Protein AF-A0A6L4ARQ0-F1 (afdb_monomer_lite)

Sequence (351 aa):
MSRIRSLFAAGLLFAAGAFAQVPCSLDAALAAYTAGDYARSADLFDRARGCARFEATDHYNAACAQALAGRADAAFASLERAVGLGWANVEHLTADTDLASLHADPRWAGLLAAAGALAANDRRIWGGAAFETPYRDELPEEERIAGLARYWAEVRSNFAFFDQVPELDWDAAFLETLPKVRAAKSTADYYRELQALNARLHDGHTNVYPPRDLRPRFYTKPALRTAKIEGKVLITRLLDPALASAGLAPGLEVVSGRRRAGRGLRRAAGPSLPGRFDAAGPRRANLGLRPARRGGGQRGRVAGRGRRRRAPHGAARPHAAGGSREGGAAVPPLRADAARRRNPARRPAFI

Foldseek 3Di:
DDDDDDDPPPPPPPPPPPPPPPPLDLVVLVVCVVVLVLVVSLVSLVSNVVDPDDALLSLQLSLLSCLSVVNQVSSLVSLVVSLVQQQQCLVCVVVPPSNVSNCPPPCNVVSSVSSPVSVVVVCVVLVPCVLVDDDDFADDLVNLLVVLVSLLVCCVQAVPVVVVLVVDPSVVLSVVLSVQSNVDGTLLSSLVSVQVSQVSSVDPQRGRDRDPVCCCVPPDDAQFDWDQDPNFTFTQGGRDPVVVVVVDDGQKTQPFFDPPDDDDDDDDDDDDDDDDDDDDDDDDGDGDIDHDDDDDDDDDDDDDDDDDDDDDDDDDDDDDDDDDDDDDDDDDDDDDDDPDNRRNPDDDNDD

Secondary structure (DSSP, 8-state):
-------------------------HHHHHHHHHTT-HHHHHHHHHHHTTSS---HHHHHHHHHHHHHTT-HHHHHHHHHHHHHTT---HHHHHH-GGGGGGTTSTHHHHHHHHHHHHHHHHHHHH--GGG-PPP-SS--HHHHHHHHHHHHHHHHHH-TTGGG-TT--HHHHHHHHHHHHHH--SHHHHHHHHHHHHHTT--SS---PPPGGGHHHHH---SEEEEEETTEEEEEEESSTHHHHTT--TTEEEEE----PPS----------------------PPEEEEPPPP------------------------------------PPPP---------TTSPPP-

Structure (mmCIF, N/CA/C/O backbone):
data_AF-A0A6L4ARQ0-F1
#
_entry.id   AF-A0A6L4ARQ0-F1
#
loop_
_atom_site.group_PDB
_atom_site.id
_atom_site.type_symbol
_atom_site.label_atom_id
_atom_site.label_alt_id
_atom_site.label_comp_id
_atom_site.label_asym_id
_atom_site.label_entity_id
_atom_site.label_seq_id
_atom_site.pdbx_PDB_ins_code
_atom_site.Cartn_x
_atom_site.Cartn_y
_atom_site.Cartn_z
_atom_site.occupancy
_atom_site.B_iso_or_equiv
_atom_site.auth_seq_id
_atom_site.auth_comp_id
_atom_site.auth_asym_id
_atom_site.auth_atom_id
_atom_site.pdbx_PDB_model_num
ATOM 1 N N . MET A 1 1 ? -51.839 -70.748 21.420 1.00 42.50 1 MET A N 1
ATOM 2 C CA . MET A 1 1 ? -50.392 -70.870 21.095 1.00 42.50 1 MET A CA 1
ATOM 3 C C . MET A 1 1 ? -50.030 -69.811 20.052 1.00 42.50 1 MET A C 1
ATOM 5 O O . MET A 1 1 ? -50.948 -69.295 19.438 1.00 42.50 1 MET A O 1
ATOM 9 N N . SER A 1 2 ? -48.737 -69.512 19.840 1.00 40.75 2 SER A N 1
ATOM 10 C CA . SER A 1 2 ? -48.215 -68.464 18.925 1.00 40.75 2 SER A CA 1
ATOM 11 C C . SER A 1 2 ? -48.611 -67.019 19.311 1.00 40.75 2 SER A C 1
ATOM 13 O O . SER A 1 2 ? -49.731 -66.591 19.083 1.00 40.75 2 SER A O 1
ATOM 15 N N . ARG A 1 3 ? -47.812 -66.300 20.113 1.00 44.47 3 ARG A N 1
ATOM 16 C CA . ARG A 1 3 ? -46.550 -65.582 19.785 1.00 44.47 3 ARG A CA 1
ATOM 17 C C . ARG A 1 3 ? -46.753 -64.241 19.057 1.00 44.47 3 ARG A C 1
ATOM 19 O O . ARG A 1 3 ? -46.634 -64.147 17.841 1.00 44.47 3 ARG A O 1
ATOM 26 N N . ILE A 1 4 ? -46.941 -63.193 19.862 1.00 47.88 4 ILE A N 1
ATOM 27 C CA . ILE A 1 4 ? -46.752 -61.784 19.482 1.00 47.88 4 ILE A CA 1
ATOM 28 C C . ILE A 1 4 ? -45.297 -61.557 19.029 1.00 47.88 4 ILE A C 1
ATOM 30 O O . ILE A 1 4 ? -44.367 -62.096 19.631 1.00 47.88 4 ILE A O 1
ATOM 34 N N . ARG A 1 5 ? -45.094 -60.718 18.006 1.00 47.19 5 ARG A N 1
ATOM 35 C CA . ARG A 1 5 ? -43.785 -60.158 17.628 1.00 47.19 5 ARG A CA 1
ATOM 36 C C . ARG A 1 5 ? -43.894 -58.644 17.458 1.00 47.19 5 ARG A C 1
ATOM 38 O O . ARG A 1 5 ? -44.206 -58.153 16.379 1.00 47.19 5 ARG A O 1
ATOM 45 N N . SER A 1 6 ? -43.632 -57.915 18.538 1.00 47.22 6 SER A N 1
ATOM 46 C CA . SER A 1 6 ? -43.542 -56.455 18.524 1.00 47.22 6 SER A CA 1
ATOM 47 C C . SER A 1 6 ? -42.261 -56.009 17.815 1.00 47.22 6 SER A C 1
ATOM 49 O O . SER A 1 6 ? -41.171 -56.415 18.208 1.00 47.22 6 SER A O 1
ATOM 51 N N . LEU A 1 7 ? -42.384 -55.144 16.807 1.00 47.47 7 LEU A N 1
ATOM 52 C CA . LEU A 1 7 ? -41.261 -54.465 16.155 1.00 47.47 7 LEU A CA 1
ATOM 53 C C . LEU A 1 7 ? -41.429 -52.950 16.311 1.00 47.47 7 LEU A C 1
ATOM 55 O O . LEU A 1 7 ? -41.995 -52.277 15.454 1.00 47.47 7 LEU A O 1
ATOM 59 N N . PHE A 1 8 ? -40.935 -52.414 17.429 1.00 45.00 8 PHE A N 1
ATOM 60 C CA . PHE A 1 8 ? -40.814 -50.969 17.625 1.00 45.00 8 PHE A CA 1
ATOM 61 C C . PHE A 1 8 ? -39.611 -50.442 16.834 1.00 45.00 8 PHE A C 1
ATOM 63 O O . PHE A 1 8 ? -38.478 -50.452 17.312 1.00 45.00 8 PHE A O 1
ATOM 70 N N . ALA A 1 9 ? -39.861 -49.974 15.611 1.00 43.56 9 ALA A N 1
ATOM 71 C CA . ALA A 1 9 ? -38.876 -49.238 14.827 1.00 43.56 9 ALA A CA 1
ATOM 72 C C . ALA A 1 9 ? -38.748 -47.802 15.370 1.00 43.56 9 ALA A C 1
ATOM 74 O O . ALA A 1 9 ? -39.459 -46.894 14.941 1.00 43.56 9 ALA A O 1
ATOM 75 N N . ALA A 1 10 ? -37.856 -47.600 16.342 1.00 46.50 10 ALA A N 1
ATOM 76 C CA . ALA A 1 10 ? -37.556 -46.282 16.898 1.00 46.50 10 ALA A CA 1
ATOM 77 C C . ALA A 1 10 ? -36.801 -45.417 15.868 1.00 46.50 10 ALA A C 1
ATOM 79 O O . ALA A 1 10 ? -35.573 -45.437 15.791 1.00 46.50 10 ALA A O 1
ATOM 80 N N . GLY A 1 11 ? -37.548 -44.671 15.050 1.00 45.22 11 GLY A N 1
ATOM 81 C CA . GLY A 1 11 ? -37.003 -43.755 14.048 1.00 45.22 11 GLY A CA 1
ATOM 82 C C . GLY A 1 11 ? -36.308 -42.554 14.690 1.00 45.22 11 GLY A C 1
ATOM 83 O O . GLY A 1 11 ? -36.945 -41.535 14.951 1.00 45.22 11 GLY A O 1
ATOM 84 N N . LEU A 1 12 ? -35.000 -42.668 14.937 1.00 49.78 12 LEU A N 1
ATOM 85 C CA . LEU A 1 12 ? -34.189 -41.591 15.502 1.00 49.78 12 LEU A CA 1
ATOM 86 C C . LEU A 1 12 ? -33.988 -40.478 14.460 1.00 49.78 12 LEU A C 1
ATOM 88 O O . LEU A 1 12 ? -33.082 -40.536 13.628 1.00 49.78 12 LEU A O 1
ATOM 92 N N . LEU A 1 13 ? -34.858 -39.466 14.493 1.00 47.53 13 LEU A N 1
ATOM 93 C CA . LEU A 1 13 ? -34.827 -38.347 13.555 1.00 47.53 13 LEU A CA 1
ATOM 94 C C . LEU A 1 13 ? -33.642 -37.416 13.868 1.00 47.53 13 LEU A C 1
ATOM 96 O O . LEU A 1 13 ? -33.767 -36.443 14.611 1.00 47.53 13 LEU A O 1
ATOM 100 N N . PHE A 1 14 ? -32.473 -37.719 13.300 1.00 48.44 14 PHE A N 1
ATOM 101 C CA . PHE A 1 14 ? -31.301 -36.853 13.399 1.00 48.44 14 PHE A CA 1
ATOM 102 C C . PHE A 1 14 ? -31.547 -35.571 12.592 1.00 48.44 14 PHE A C 1
ATOM 104 O O . PHE A 1 14 ? -31.318 -35.512 11.383 1.00 48.44 14 PHE A O 1
ATOM 111 N N . ALA A 1 15 ? -32.043 -34.537 13.271 1.00 51.69 15 ALA A N 1
ATOM 112 C CA . ALA A 1 15 ? -32.184 -33.197 12.724 1.00 51.69 15 ALA A CA 1
ATOM 113 C C . ALA A 1 15 ? -30.789 -32.589 12.513 1.00 51.69 15 ALA A C 1
ATOM 115 O O . ALA A 1 15 ? -30.284 -31.835 13.344 1.00 51.69 15 ALA A O 1
ATOM 116 N N . ALA A 1 16 ? -30.151 -32.953 11.398 1.00 51.06 16 ALA A N 1
ATOM 117 C CA . ALA A 1 16 ? -28.877 -32.408 10.955 1.00 51.06 16 ALA A CA 1
ATOM 118 C C . ALA A 1 16 ? -29.059 -30.931 10.572 1.00 51.06 16 ALA A C 1
ATOM 120 O O . ALA A 1 16 ? -29.222 -30.581 9.403 1.00 51.06 16 ALA A O 1
ATOM 121 N N . GLY A 1 17 ? -29.073 -30.067 11.589 1.00 48.16 17 GLY A N 1
ATOM 122 C CA . GLY A 1 17 ? -29.115 -28.623 11.440 1.00 48.16 17 GLY A CA 1
ATOM 123 C C . GLY A 1 17 ? -27.891 -28.165 10.666 1.00 48.16 17 GLY A C 1
ATOM 124 O O . GLY A 1 17 ? -26.810 -28.024 11.235 1.00 48.16 17 GLY A O 1
ATOM 125 N N . ALA A 1 18 ? -28.069 -27.943 9.364 1.00 48.47 18 ALA A N 1
ATOM 126 C CA . ALA A 1 18 ? -27.052 -27.409 8.477 1.00 48.47 18 ALA A CA 1
ATOM 127 C C . ALA A 1 18 ? -26.812 -25.927 8.801 1.00 48.47 18 ALA A C 1
ATOM 129 O O . ALA A 1 18 ? -27.195 -25.030 8.050 1.00 48.47 18 ALA A O 1
ATOM 130 N N . PHE A 1 19 ? -26.156 -25.678 9.937 1.00 46.81 19 PHE A N 1
ATOM 131 C CA . PHE A 1 19 ? -25.436 -24.442 10.175 1.00 46.81 19 PHE A CA 1
ATOM 132 C C . PHE A 1 19 ? -24.404 -24.315 9.060 1.00 46.81 19 PHE A C 1
ATOM 134 O O . PHE A 1 19 ? -23.327 -24.910 9.114 1.00 46.81 19 PHE A O 1
ATOM 141 N N . ALA A 1 20 ? -24.757 -23.545 8.032 1.00 47.81 20 ALA A N 1
ATOM 142 C CA . ALA A 1 20 ? -23.798 -23.021 7.086 1.00 47.81 20 ALA A CA 1
ATOM 143 C C . ALA A 1 20 ? -22.815 -22.167 7.892 1.00 47.81 20 ALA A C 1
ATOM 145 O O . ALA A 1 20 ? -23.092 -21.006 8.197 1.00 47.81 20 ALA A O 1
ATOM 146 N N . GLN A 1 21 ? -21.703 -22.791 8.290 1.00 52.56 21 GLN A N 1
ATOM 147 C CA . GLN A 1 21 ? -20.524 -22.136 8.837 1.00 52.56 21 GLN A CA 1
ATOM 148 C C . GLN A 1 21 ? -20.209 -20.983 7.887 1.00 52.56 21 GLN A C 1
ATOM 150 O O . GLN A 1 21 ? -19.790 -21.228 6.755 1.00 52.56 21 GLN A O 1
ATOM 155 N N . VAL A 1 22 ? -20.497 -19.745 8.301 1.00 55.84 22 VAL A N 1
ATOM 156 C CA . VAL A 1 22 ? -20.177 -18.565 7.492 1.00 55.84 22 VAL A CA 1
ATOM 157 C C . VAL A 1 22 ? -18.660 -18.601 7.342 1.00 55.84 22 VAL A C 1
ATOM 159 O O . VAL A 1 22 ? -17.976 -18.487 8.362 1.00 55.84 22 VAL A O 1
ATOM 162 N N . PRO A 1 23 ? -18.128 -18.871 6.134 1.00 58.78 23 PRO A N 1
ATOM 163 C CA . PRO A 1 23 ? -16.732 -19.247 5.982 1.00 58.78 23 PRO A CA 1
ATOM 164 C C . PRO A 1 23 ? -15.890 -18.087 6.483 1.00 58.78 23 PRO A C 1
ATOM 166 O O . PRO A 1 23 ? -16.110 -16.949 6.062 1.00 58.78 23 PRO A O 1
ATOM 169 N N . CYS A 1 24 ? -14.992 -18.360 7.428 1.00 69.94 24 CYS A N 1
ATOM 170 C CA . CYS A 1 24 ? -14.339 -17.295 8.170 1.00 69.94 24 CYS A CA 1
ATOM 171 C C . CYS A 1 24 ? -13.368 -16.543 7.257 1.00 69.94 24 CYS A C 1
ATOM 173 O O . CYS A 1 24 ? -12.261 -16.998 6.979 1.00 69.94 24 CYS A O 1
ATOM 175 N N . SER A 1 25 ? -13.857 -15.435 6.713 1.00 73.12 25 SER A N 1
ATOM 176 C CA . SER A 1 25 ? -13.275 -14.722 5.588 1.00 73.12 25 SER A CA 1
ATOM 177 C C . SER A 1 25 ? -13.588 -13.243 5.737 1.00 73.12 25 SER A C 1
ATOM 179 O O . SER A 1 25 ? -14.727 -12.854 6.011 1.00 73.12 25 SER A O 1
ATOM 181 N N . LEU A 1 26 ? -12.564 -12.415 5.547 1.00 85.69 26 LEU A N 1
ATOM 182 C CA . LEU A 1 26 ? -12.720 -10.965 5.515 1.00 85.69 26 LEU A CA 1
ATOM 183 C C . LEU A 1 26 ? -13.624 -10.571 4.340 1.00 85.69 26 LEU A C 1
ATOM 185 O O . LEU A 1 26 ? -14.507 -9.742 4.513 1.00 85.69 26 LEU A O 1
ATOM 189 N N . ASP A 1 27 ? -13.494 -11.250 3.197 1.00 88.25 27 ASP A N 1
ATOM 190 C CA . ASP A 1 27 ? -14.285 -11.083 1.971 1.00 88.25 27 ASP A CA 1
ATOM 191 C C . ASP A 1 27 ? -15.793 -10.910 2.218 1.00 88.25 27 ASP A C 1
ATOM 193 O O . ASP A 1 27 ? -16.422 -10.056 1.596 1.00 88.25 27 ASP A O 1
ATOM 197 N N . ALA A 1 28 ? -16.386 -11.667 3.150 1.00 89.38 28 ALA A N 1
ATOM 198 C CA . ALA A 1 28 ? -17.803 -11.540 3.488 1.00 89.38 28 ALA A CA 1
ATOM 199 C C . ALA A 1 28 ? -18.129 -10.220 4.217 1.00 89.38 28 ALA A C 1
ATOM 201 O O . ALA A 1 28 ? -19.157 -9.598 3.934 1.00 89.38 28 ALA A O 1
ATOM 202 N N . ALA A 1 29 ? -17.261 -9.778 5.133 1.00 91.94 29 ALA A N 1
ATOM 203 C CA . ALA A 1 29 ? -17.379 -8.494 5.824 1.00 91.94 29 ALA A CA 1
ATOM 204 C C . ALA A 1 29 ? -17.136 -7.315 4.868 1.00 91.94 29 ALA A C 1
ATOM 206 O O . ALA A 1 29 ? -17.912 -6.358 4.870 1.00 91.94 29 ALA A O 1
ATOM 207 N N . LEU A 1 30 ? -16.117 -7.425 4.005 1.00 91.12 30 LEU A N 1
ATOM 208 C CA . LEU A 1 30 ? -15.782 -6.443 2.970 1.00 91.12 30 LEU A CA 1
ATOM 209 C C . LEU A 1 30 ? -16.925 -6.311 1.944 1.00 91.12 30 LEU A C 1
ATOM 211 O O . LEU A 1 30 ? -17.320 -5.201 1.598 1.00 91.12 30 LEU A O 1
ATOM 215 N N . ALA A 1 31 ? -17.529 -7.425 1.515 1.00 92.75 31 ALA A N 1
ATOM 216 C CA . ALA A 1 31 ? -18.679 -7.411 0.611 1.00 92.75 31 ALA A CA 1
ATOM 217 C C . ALA A 1 31 ? -19.913 -6.743 1.246 1.00 92.75 31 ALA A C 1
ATOM 219 O O . ALA A 1 31 ? -20.578 -5.946 0.585 1.00 92.75 31 ALA A O 1
ATOM 220 N N . ALA A 1 32 ? -20.194 -7.011 2.529 1.00 94.88 32 ALA A N 1
ATOM 221 C CA . ALA A 1 32 ? -21.256 -6.320 3.267 1.00 94.88 32 ALA A CA 1
ATOM 222 C C . ALA A 1 32 ? -20.976 -4.810 3.408 1.00 94.88 32 ALA A C 1
ATOM 224 O O . ALA A 1 32 ? -21.895 -4.011 3.243 1.00 94.88 32 ALA A O 1
ATOM 225 N N . TYR A 1 33 ? -19.710 -4.423 3.615 1.00 95.62 33 TYR A N 1
ATOM 226 C CA . TYR A 1 33 ? -19.268 -3.024 3.654 1.00 95.62 33 TYR A CA 1
ATOM 227 C C . TYR A 1 33 ? -19.599 -2.299 2.348 1.00 95.62 33 TYR A C 1
ATOM 229 O O . TYR A 1 33 ? -20.339 -1.322 2.336 1.00 95.62 33 TYR A O 1
ATOM 237 N N . THR A 1 34 ? -19.139 -2.848 1.218 1.00 95.50 34 THR A N 1
ATOM 238 C CA . THR A 1 34 ? -19.373 -2.272 -0.119 1.00 95.50 34 THR A CA 1
ATOM 239 C C . THR A 1 34 ? -20.843 -2.283 -0.557 1.00 95.50 34 THR A C 1
ATOM 241 O O . THR A 1 34 ? -21.197 -1.615 -1.525 1.00 95.50 34 THR A O 1
ATOM 244 N N . ALA A 1 35 ? -21.705 -3.024 0.147 1.00 96.62 35 ALA A N 1
ATOM 245 C CA . ALA A 1 35 ? -23.152 -3.031 -0.057 1.00 96.62 35 ALA A CA 1
ATOM 246 C C . ALA A 1 35 ? -23.907 -2.021 0.835 1.00 96.62 35 ALA A C 1
ATOM 248 O O . ALA A 1 35 ? -25.130 -1.930 0.730 1.00 96.62 35 ALA A O 1
ATOM 249 N N . GLY A 1 36 ? -23.215 -1.288 1.717 1.00 96.62 36 GLY A N 1
ATOM 250 C CA . GLY A 1 36 ? -23.819 -0.373 2.692 1.00 96.62 36 GLY A CA 1
ATOM 251 C C . GLY A 1 36 ? -24.456 -1.061 3.909 1.00 96.62 36 GLY A C 1
ATOM 252 O O . GLY A 1 36 ? -25.097 -0.404 4.726 1.00 96.62 36 GLY A O 1
ATOM 253 N N . ASP A 1 37 ? -24.295 -2.380 4.055 1.00 97.56 37 ASP A N 1
ATOM 254 C CA . ASP A 1 37 ? -24.841 -3.171 5.166 1.00 97.56 37 ASP A CA 1
ATOM 255 C C . ASP A 1 37 ? -23.845 -3.171 6.341 1.00 97.56 37 ASP A C 1
ATOM 257 O O . ASP A 1 37 ? -23.269 -4.195 6.720 1.00 97.56 37 ASP A O 1
ATOM 261 N N . TYR A 1 38 ? -23.576 -1.978 6.884 1.00 97.75 38 TYR A N 1
ATOM 262 C CA . TYR A 1 38 ? -22.506 -1.753 7.864 1.00 97.75 38 TYR A CA 1
ATOM 263 C C . TYR A 1 38 ? -22.724 -2.521 9.173 1.00 97.75 38 TYR A C 1
ATOM 265 O O . TYR A 1 38 ? -21.772 -3.051 9.742 1.00 97.75 38 TYR A O 1
ATOM 273 N N . ALA A 1 39 ? -23.977 -2.679 9.613 1.00 97.81 39 ALA A N 1
ATOM 274 C CA . ALA A 1 39 ? -24.312 -3.473 10.796 1.00 97.81 39 ALA A CA 1
ATOM 275 C C . ALA A 1 39 ? -23.917 -4.952 10.627 1.00 97.81 39 ALA A C 1
ATOM 277 O O . ALA A 1 39 ? -23.305 -5.537 11.523 1.00 97.81 39 ALA A O 1
ATOM 278 N N . ARG A 1 40 ? -24.198 -5.545 9.461 1.00 96.25 40 ARG A N 1
ATOM 279 C CA . ARG A 1 40 ? -23.756 -6.902 9.124 1.00 96.25 40 ARG A CA 1
ATOM 280 C C . ARG A 1 40 ? -22.255 -6.973 8.865 1.00 96.25 40 ARG A C 1
ATOM 282 O O . ARG A 1 40 ? -21.638 -7.976 9.208 1.00 96.25 40 ARG A O 1
ATOM 289 N N . SER A 1 41 ? -21.663 -5.943 8.261 1.00 96.38 41 SER A N 1
ATOM 290 C CA . SER A 1 41 ? -20.216 -5.866 8.046 1.00 96.38 41 SER A CA 1
ATOM 291 C C . SER A 1 41 ? -19.470 -5.914 9.382 1.00 96.38 41 SER A C 1
ATOM 293 O O . SER A 1 41 ? -18.596 -6.762 9.551 1.00 96.38 41 SER A O 1
ATOM 295 N N . ALA A 1 42 ? -19.902 -5.123 10.370 1.00 96.56 42 ALA A N 1
ATOM 296 C CA . ALA A 1 42 ? -19.402 -5.173 11.741 1.00 96.56 42 ALA A CA 1
ATOM 297 C C . ALA A 1 42 ? -19.552 -6.576 12.362 1.00 96.56 42 ALA A C 1
ATOM 299 O O . ALA A 1 42 ? -18.564 -7.143 12.823 1.00 96.56 42 ALA A O 1
ATOM 300 N N . ASP A 1 43 ? -20.742 -7.191 12.290 1.00 94.81 43 ASP A N 1
ATOM 301 C CA . ASP A 1 43 ? -20.969 -8.561 12.790 1.00 94.81 43 ASP A CA 1
ATOM 302 C C . ASP A 1 43 ? -20.058 -9.613 12.133 1.00 94.81 43 ASP A C 1
ATOM 304 O O . ASP A 1 43 ? -19.712 -10.615 12.763 1.00 94.81 43 ASP A O 1
ATOM 308 N N . LEU A 1 44 ? -19.705 -9.431 10.857 1.00 93.81 44 LEU A N 1
ATOM 309 C CA . LEU A 1 44 ? -18.830 -10.336 10.112 1.00 93.81 44 LEU A CA 1
ATOM 310 C C . LEU A 1 44 ? -17.350 -10.090 10.433 1.00 93.81 44 LEU A C 1
ATOM 312 O O . LEU A 1 44 ? -16.618 -11.062 10.611 1.00 93.81 44 LEU A O 1
ATOM 316 N N . PHE A 1 45 ? -16.921 -8.834 10.592 1.00 93.69 45 PHE A N 1
ATOM 317 C CA . PHE A 1 45 ? -15.588 -8.504 11.103 1.00 93.69 45 PHE A CA 1
ATOM 318 C C . PHE A 1 45 ? -15.378 -9.054 12.518 1.00 93.69 45 PHE A C 1
ATOM 320 O O . PHE A 1 45 ? -14.346 -9.663 12.791 1.00 93.69 45 PHE A O 1
ATOM 327 N N . ASP A 1 46 ? -16.368 -8.913 13.401 1.00 92.25 46 ASP A N 1
ATOM 328 C CA . ASP A 1 46 ? -16.291 -9.391 14.785 1.00 92.25 46 ASP A CA 1
ATOM 329 C C . ASP A 1 46 ? -16.190 -10.918 14.881 1.00 92.25 46 ASP A C 1
ATOM 331 O O . ASP A 1 46 ? -15.460 -11.433 15.728 1.00 92.25 46 ASP A O 1
ATOM 335 N N . ARG A 1 47 ? -16.813 -11.649 13.947 1.00 89.56 47 ARG A N 1
ATOM 336 C CA . ARG A 1 47 ? -16.601 -13.098 13.779 1.00 89.56 47 ARG A CA 1
ATOM 337 C C . ARG A 1 47 ? -15.221 -13.414 13.197 1.00 89.56 47 ARG A C 1
ATOM 339 O O . ARG A 1 47 ? -14.571 -14.345 13.665 1.00 89.56 47 ARG A O 1
ATOM 346 N N . ALA A 1 48 ? -14.754 -12.638 12.217 1.00 88.56 48 ALA A N 1
ATOM 347 C CA . ALA A 1 48 ? -13.462 -12.850 11.561 1.00 88.56 48 ALA A CA 1
ATOM 348 C C . ALA A 1 48 ? -12.255 -12.696 12.510 1.00 88.56 48 ALA A C 1
ATOM 350 O O . ALA A 1 48 ? -11.251 -13.380 12.314 1.00 88.56 48 ALA A O 1
ATOM 351 N N . ARG A 1 49 ? -12.367 -11.898 13.587 1.00 85.62 49 ARG A N 1
ATOM 352 C CA . ARG A 1 49 ? -11.353 -11.816 14.666 1.00 85.62 49 ARG A CA 1
ATOM 353 C C . ARG A 1 49 ? -11.039 -13.169 15.318 1.00 85.62 49 ARG A C 1
ATOM 355 O O . ARG A 1 49 ? -9.939 -13.350 15.829 1.00 85.62 49 ARG A O 1
ATOM 362 N N . GLY A 1 50 ? -11.993 -14.104 15.332 1.00 75.00 50 GLY A N 1
ATOM 363 C CA . GLY A 1 50 ? -11.832 -15.434 15.933 1.00 75.00 50 GLY A CA 1
ATOM 364 C C . GLY A 1 50 ? -11.006 -16.418 15.096 1.00 75.00 50 GLY A C 1
ATOM 365 O O . GLY A 1 50 ? -10.879 -17.580 15.478 1.00 75.00 50 GLY A O 1
ATOM 366 N N . CYS A 1 51 ? -10.480 -15.984 13.949 1.00 72.19 51 CYS A N 1
ATOM 367 C CA . CYS A 1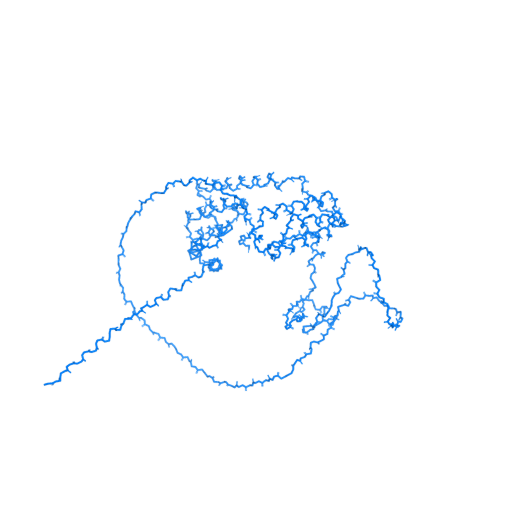 51 ? -9.873 -16.842 12.938 1.00 72.19 51 CYS A CA 1
ATOM 368 C C . CYS A 1 51 ? -8.420 -16.448 12.643 1.00 72.19 51 CYS A C 1
ATOM 370 O O . CYS A 1 51 ? -7.937 -15.387 13.038 1.00 72.19 51 CYS A O 1
ATOM 372 N N . ALA A 1 52 ? -7.686 -17.346 11.983 1.00 63.88 52 ALA A N 1
ATOM 373 C CA . ALA A 1 52 ? -6.248 -17.191 11.802 1.00 63.88 52 ALA A CA 1
ATOM 374 C C . ALA A 1 52 ? -5.894 -15.936 10.981 1.00 63.88 52 ALA A C 1
ATOM 376 O O . ALA A 1 52 ? -6.291 -15.815 9.825 1.00 63.88 52 ALA A O 1
ATOM 377 N N . ARG A 1 53 ? -5.064 -15.069 11.581 1.00 70.31 53 ARG A N 1
ATOM 378 C CA . ARG A 1 53 ? -4.465 -13.856 10.993 1.00 70.31 53 ARG A CA 1
ATOM 379 C C . ARG A 1 53 ? -5.472 -12.754 10.617 1.00 70.31 53 ARG A C 1
ATOM 381 O O . ARG A 1 53 ? -5.735 -12.495 9.450 1.00 70.31 53 ARG A O 1
ATOM 388 N N . PHE A 1 54 ? -5.936 -12.052 11.649 1.00 84.38 54 PHE A N 1
ATOM 389 C CA . PHE A 1 54 ? -6.610 -10.753 11.567 1.00 84.38 54 PHE A CA 1
ATOM 390 C C . PHE A 1 54 ? -5.572 -9.645 11.852 1.00 84.38 54 PHE A C 1
ATOM 392 O O . PHE A 1 54 ? -4.926 -9.667 12.902 1.00 84.38 54 PHE A O 1
ATOM 399 N N . GLU A 1 55 ? -5.329 -8.733 10.908 1.00 87.19 55 GLU A N 1
ATOM 400 C CA . GLU A 1 55 ? -4.214 -7.771 10.950 1.00 87.19 55 GLU A CA 1
ATOM 401 C C . GLU A 1 55 ? -4.626 -6.363 11.427 1.00 87.19 55 GLU A C 1
ATOM 403 O O . GLU A 1 55 ? -5.796 -6.054 11.650 1.00 87.19 55 GLU A O 1
ATOM 408 N N . ALA A 1 56 ? -3.643 -5.466 11.579 1.00 90.94 56 ALA A N 1
ATOM 409 C CA . ALA A 1 56 ? -3.869 -4.085 12.014 1.00 90.94 56 ALA A CA 1
ATOM 410 C C . ALA A 1 56 ? -4.809 -3.305 11.066 1.00 90.94 56 ALA A C 1
ATOM 412 O O . ALA A 1 56 ? -5.646 -2.532 11.526 1.00 90.94 56 ALA A O 1
ATOM 413 N N . THR A 1 57 ? -4.715 -3.549 9.752 1.00 90.44 57 THR A N 1
ATOM 414 C CA . THR A 1 57 ? -5.640 -2.993 8.747 1.00 90.44 57 THR A CA 1
ATOM 415 C C . THR A 1 57 ? -7.048 -3.588 8.870 1.00 90.44 57 THR A C 1
ATOM 417 O O . THR A 1 57 ? -8.024 -2.867 8.693 1.00 90.44 57 THR A O 1
ATOM 420 N N . ASP A 1 58 ? -7.186 -4.865 9.236 1.00 92.44 58 ASP A N 1
ATOM 421 C CA . ASP A 1 58 ? -8.502 -5.497 9.406 1.00 92.44 58 ASP A CA 1
ATOM 422 C C . ASP A 1 58 ? -9.219 -4.956 10.653 1.00 92.44 58 ASP A C 1
ATOM 424 O O . ASP A 1 58 ? -10.425 -4.721 10.624 1.00 92.44 58 ASP A O 1
ATOM 428 N N . HIS A 1 59 ? -8.466 -4.652 11.718 1.00 95.00 59 HIS A N 1
ATOM 429 C CA . HIS A 1 59 ? -8.965 -3.899 12.872 1.00 95.00 59 HIS A CA 1
ATOM 430 C C . HIS A 1 59 ? -9.403 -2.471 12.509 1.00 95.00 59 HIS A C 1
ATOM 432 O O . HIS A 1 59 ? -10.413 -2.009 13.037 1.00 95.00 59 HIS A O 1
ATOM 438 N N . TYR A 1 60 ? -8.697 -1.789 11.600 1.00 97.06 60 TYR A N 1
ATOM 439 C CA . TYR A 1 60 ? -9.115 -0.474 11.106 1.00 97.06 60 TYR A CA 1
ATOM 440 C C . TYR A 1 60 ? -10.419 -0.558 10.294 1.00 97.06 60 TYR A C 1
ATOM 442 O O . TYR A 1 60 ? -11.394 0.122 10.608 1.00 97.06 60 TYR A O 1
ATOM 450 N N . ASN A 1 61 ? -10.487 -1.463 9.313 1.00 95.81 61 ASN A N 1
ATOM 451 C CA . ASN A 1 61 ? -11.682 -1.667 8.487 1.00 95.81 61 ASN A CA 1
ATOM 452 C C . ASN A 1 61 ? -12.908 -2.072 9.337 1.00 95.81 61 ASN A C 1
ATOM 454 O O . ASN A 1 61 ? -14.023 -1.607 9.096 1.00 95.81 61 ASN A O 1
ATOM 458 N N . ALA A 1 62 ? -12.699 -2.890 10.377 1.00 96.75 62 ALA A N 1
ATOM 459 C CA . ALA A 1 62 ? -13.737 -3.242 11.343 1.00 96.75 62 ALA A CA 1
ATOM 460 C C . ALA A 1 62 ? -14.242 -2.033 12.144 1.00 96.75 62 ALA A C 1
ATOM 462 O O . ALA A 1 62 ? -15.441 -1.943 12.409 1.00 96.75 62 ALA A O 1
ATOM 463 N N . ALA A 1 63 ? -13.359 -1.095 12.502 1.00 98.25 63 ALA A N 1
ATOM 464 C CA . ALA A 1 63 ? -13.754 0.123 13.199 1.00 98.25 63 ALA A CA 1
ATOM 465 C C . ALA A 1 63 ? -14.656 1.018 12.347 1.00 98.25 63 ALA A C 1
ATOM 467 O O . ALA A 1 63 ? -15.677 1.482 12.845 1.00 98.25 63 ALA A O 1
ATOM 468 N N . CYS A 1 64 ? -14.326 1.205 11.068 1.00 98.44 64 CYS A N 1
ATOM 469 C CA . CYS A 1 64 ? -15.134 1.995 10.136 1.00 98.44 64 CYS A CA 1
ATOM 470 C C . CYS A 1 64 ? -16.534 1.376 9.978 1.00 98.44 64 CYS A C 1
ATOM 472 O O . CYS A 1 64 ? -17.549 2.057 10.117 1.00 98.44 64 CYS A O 1
ATOM 474 N N . ALA A 1 65 ? -16.607 0.044 9.846 1.00 98.25 65 ALA A N 1
ATOM 475 C CA . ALA A 1 65 ? -17.879 -0.684 9.782 1.00 98.25 65 ALA A CA 1
ATOM 476 C C . ALA A 1 65 ? -18.712 -0.522 11.063 1.00 98.25 65 ALA A C 1
ATOM 478 O O . ALA A 1 65 ? -19.936 -0.409 11.012 1.00 98.25 65 ALA A O 1
ATOM 479 N N . GLN A 1 66 ? -18.052 -0.500 12.222 1.00 98.50 66 GLN A N 1
ATOM 480 C CA . GLN A 1 66 ? -18.690 -0.310 13.520 1.00 98.50 66 GLN A CA 1
ATOM 481 C C . GLN A 1 66 ? -19.145 1.140 13.737 1.00 98.50 66 GLN A C 1
ATOM 483 O O . GLN A 1 66 ? -20.256 1.340 14.223 1.00 98.50 66 GLN A O 1
ATOM 488 N N . ALA A 1 67 ? -18.353 2.137 13.340 1.00 98.56 67 ALA A N 1
ATOM 489 C CA . ALA A 1 67 ? -18.689 3.556 13.443 1.00 98.56 67 ALA A CA 1
ATOM 490 C C . ALA A 1 67 ? -19.899 3.916 12.565 1.00 98.56 67 ALA A C 1
ATOM 492 O O . ALA A 1 67 ? -20.887 4.447 13.077 1.00 98.56 67 ALA A O 1
ATOM 493 N N . LEU A 1 68 ? -19.896 3.488 11.297 1.00 98.44 68 LEU A N 1
ATOM 494 C CA . LEU A 1 68 ? -21.040 3.606 10.384 1.00 98.44 68 LEU A CA 1
ATOM 495 C C . LEU A 1 68 ? -22.286 2.838 10.863 1.00 98.44 68 LEU A C 1
ATOM 497 O O . LEU A 1 68 ? -23.414 3.237 10.577 1.00 98.44 68 LEU A O 1
ATOM 501 N N . ALA A 1 69 ? -22.108 1.754 11.625 1.00 98.25 69 ALA A N 1
ATOM 502 C CA . ALA A 1 69 ? -23.194 1.030 12.289 1.00 98.25 69 ALA A CA 1
ATOM 503 C C . ALA A 1 69 ? -23.637 1.648 13.636 1.00 98.25 69 ALA A C 1
ATOM 505 O O . ALA A 1 69 ? -24.441 1.038 14.344 1.00 98.25 69 ALA A O 1
ATOM 506 N N . GLY A 1 70 ? -23.106 2.815 14.027 1.00 98.00 70 GLY A N 1
ATOM 507 C CA . GLY A 1 70 ? -23.413 3.499 15.291 1.00 98.00 70 GLY A CA 1
ATOM 508 C C . GLY A 1 70 ? -22.812 2.851 16.549 1.00 98.00 70 GLY A C 1
ATOM 509 O O . GLY A 1 70 ? -23.157 3.224 17.667 1.00 98.00 70 GLY A O 1
ATOM 510 N N . ARG A 1 71 ? -21.911 1.874 16.397 1.00 98.38 71 ARG A N 1
ATOM 511 C CA . ARG A 1 71 ? -21.319 1.062 17.476 1.00 98.38 71 ARG A CA 1
ATOM 512 C C . ARG A 1 71 ? -20.029 1.695 18.015 1.00 98.38 71 ARG A C 1
ATOM 514 O O . ARG A 1 71 ? -18.967 1.074 17.962 1.00 98.38 71 ARG A O 1
ATOM 521 N N . ALA A 1 72 ? -20.117 2.927 18.521 1.00 98.31 72 ALA A N 1
ATOM 522 C CA . ALA A 1 72 ? -18.957 3.749 18.896 1.00 98.31 72 ALA A CA 1
ATOM 523 C C . ALA A 1 72 ? -17.928 3.024 19.790 1.00 98.31 72 ALA A C 1
ATOM 525 O O . ALA A 1 72 ? -16.740 3.022 19.474 1.00 98.31 72 ALA A O 1
ATOM 526 N N . ASP A 1 73 ? -18.365 2.339 20.852 1.00 98.56 73 ASP A N 1
ATOM 527 C CA . ASP A 1 73 ? -17.457 1.634 21.773 1.00 98.56 73 ASP A CA 1
ATOM 528 C C . ASP A 1 73 ? -16.695 0.481 21.107 1.00 98.56 73 ASP A C 1
ATOM 530 O O . ASP A 1 73 ? -15.509 0.272 21.370 1.00 98.56 73 ASP A O 1
ATOM 534 N N . ALA A 1 74 ? -17.359 -0.247 20.205 1.00 98.12 74 ALA A N 1
ATOM 535 C CA . ALA A 1 74 ? -16.733 -1.320 19.444 1.00 98.12 74 ALA A CA 1
ATOM 536 C C . ALA A 1 74 ? -15.725 -0.754 18.429 1.00 98.12 74 ALA A C 1
ATOM 538 O O . ALA A 1 74 ? -14.626 -1.295 18.288 1.00 98.12 74 ALA A O 1
ATOM 539 N N . ALA A 1 75 ? -16.066 0.369 17.786 1.00 98.56 75 ALA A N 1
ATOM 540 C CA . ALA A 1 75 ? -15.177 1.066 16.865 1.00 98.56 75 ALA A CA 1
ATOM 541 C C . ALA A 1 75 ? -13.907 1.566 17.574 1.00 98.56 75 ALA A C 1
ATOM 543 O O . ALA A 1 75 ? -12.806 1.273 17.109 1.00 98.56 75 ALA A O 1
ATOM 544 N N . PHE A 1 76 ? -14.031 2.215 18.739 1.00 98.69 76 PHE A N 1
ATOM 545 C CA . PHE A 1 76 ? -12.876 2.641 19.540 1.00 98.69 76 PHE A CA 1
ATOM 546 C C . PHE A 1 76 ? -11.986 1.469 19.956 1.00 98.69 76 PHE A C 1
ATOM 548 O O . PHE A 1 76 ? -10.786 1.503 19.687 1.00 98.69 76 PHE A O 1
ATOM 555 N N . ALA A 1 77 ? -12.562 0.389 20.496 1.00 98.12 77 ALA A N 1
ATOM 556 C CA . ALA A 1 77 ? -11.797 -0.812 20.834 1.00 98.12 77 ALA A CA 1
ATOM 557 C C . ALA A 1 77 ? -11.051 -1.389 19.612 1.00 98.12 77 ALA A C 1
ATOM 559 O O . ALA A 1 77 ? -9.937 -1.899 19.733 1.00 98.12 77 ALA A O 1
ATOM 560 N N . SER A 1 78 ? -11.630 -1.292 18.414 1.00 97.75 78 SER A N 1
ATOM 561 C CA . SER A 1 78 ? -10.999 -1.737 17.168 1.00 97.75 78 SER A CA 1
ATOM 562 C C . SER A 1 78 ? -9.863 -0.817 16.711 1.00 97.75 78 SER A C 1
ATOM 564 O O . SER A 1 78 ? -8.794 -1.324 16.370 1.00 97.75 78 SER A O 1
ATOM 566 N N . LEU A 1 79 ? -10.032 0.508 16.786 1.00 98.31 79 LEU A N 1
ATOM 567 C CA . LEU A 1 79 ? -8.976 1.484 16.481 1.00 98.31 79 LEU A CA 1
ATOM 568 C C . LEU A 1 79 ? -7.798 1.362 17.457 1.00 98.31 79 LEU A C 1
ATOM 570 O O . LEU A 1 79 ? -6.644 1.330 17.032 1.00 98.31 79 LEU A O 1
ATOM 574 N N . GLU A 1 80 ? -8.069 1.198 18.752 1.00 97.69 80 GLU A N 1
ATOM 575 C CA . GLU A 1 80 ? -7.047 0.952 19.775 1.00 97.69 80 GLU A CA 1
ATOM 576 C C . GLU A 1 80 ? -6.251 -0.333 19.494 1.00 97.69 80 GLU A C 1
ATOM 578 O O . GLU A 1 80 ? -5.025 -0.356 19.651 1.00 97.69 80 GLU A O 1
ATOM 583 N N . ARG A 1 81 ? -6.907 -1.402 19.013 1.00 96.00 81 ARG A N 1
ATOM 584 C CA . ARG A 1 81 ? -6.201 -2.618 18.574 1.00 96.00 81 ARG A CA 1
ATOM 585 C C . ARG A 1 81 ? -5.415 -2.415 17.281 1.00 96.00 81 ARG A C 1
ATOM 587 O O . ARG A 1 81 ? -4.305 -2.938 17.207 1.00 96.00 81 ARG A O 1
ATOM 594 N N . ALA A 1 82 ? -5.921 -1.653 16.311 1.00 96.25 82 ALA A N 1
ATOM 595 C CA . ALA A 1 82 ? -5.178 -1.311 15.096 1.00 96.25 82 ALA A CA 1
ATOM 596 C C . ALA A 1 82 ? -3.881 -0.555 15.441 1.00 96.25 82 ALA A C 1
ATOM 598 O O . ALA A 1 82 ? -2.792 -0.977 15.040 1.00 96.25 82 ALA A O 1
ATOM 599 N N . VAL A 1 83 ? -3.976 0.498 16.262 1.00 96.31 83 VAL A N 1
ATOM 600 C CA . VAL A 1 83 ? -2.823 1.288 16.727 1.00 96.31 83 VAL A CA 1
ATOM 601 C C . VAL A 1 83 ? -1.863 0.436 17.560 1.00 96.31 83 VAL A C 1
ATOM 603 O O . VAL A 1 83 ? -0.656 0.440 17.315 1.00 96.31 83 VAL A O 1
ATOM 606 N N . GLY A 1 84 ? -2.380 -0.384 18.480 1.00 94.06 84 GLY A N 1
ATOM 607 C CA . GLY A 1 84 ? -1.572 -1.312 19.277 1.00 94.06 84 GLY A CA 1
ATOM 608 C C . GLY A 1 84 ? -0.790 -2.347 18.451 1.00 94.06 84 GLY A C 1
ATOM 609 O O . GLY A 1 84 ? 0.258 -2.815 18.906 1.00 94.06 84 GLY A O 1
ATOM 610 N N . LEU A 1 85 ? -1.265 -2.674 17.243 1.00 90.69 85 LEU A N 1
ATOM 611 C CA . LEU A 1 85 ? -0.642 -3.603 16.290 1.00 90.69 85 LEU A CA 1
ATOM 612 C C . LEU A 1 85 ? 0.266 -2.932 15.239 1.00 90.69 85 LEU A C 1
ATOM 614 O O . LEU A 1 85 ? 0.872 -3.647 14.444 1.00 90.69 85 LEU A O 1
ATOM 618 N N . GLY A 1 86 ? 0.396 -1.600 15.238 1.00 90.12 86 GLY A N 1
ATOM 619 C CA . GLY A 1 86 ? 1.315 -0.873 14.348 1.00 90.12 86 GLY A CA 1
ATOM 620 C C . GLY A 1 86 ? 0.663 0.096 13.353 1.00 90.12 86 GLY A C 1
ATOM 621 O O . GLY A 1 86 ? 1.379 0.757 12.603 1.00 90.12 86 GLY A O 1
ATOM 622 N N . TRP A 1 87 ? -0.668 0.211 13.327 1.00 92.75 87 TRP A N 1
ATOM 623 C CA . TRP A 1 87 ? -1.365 1.133 12.425 1.00 92.75 87 TRP A CA 1
ATOM 624 C C . TRP A 1 87 ? -1.233 2.589 12.911 1.00 92.75 87 TRP A C 1
ATOM 626 O O . TRP A 1 87 ? -1.522 2.885 14.066 1.00 92.75 87 TRP A O 1
ATOM 636 N N . ALA A 1 88 ? -0.782 3.510 12.052 1.00 91.62 88 ALA A N 1
ATOM 637 C CA . ALA A 1 88 ? -0.310 4.832 12.495 1.00 91.62 88 ALA A CA 1
ATOM 638 C C . ALA A 1 88 ? -0.686 6.015 11.576 1.00 91.62 88 ALA A C 1
ATOM 640 O O . ALA A 1 88 ? -0.075 7.080 11.666 1.00 91.62 88 ALA A O 1
ATOM 641 N N . ASN A 1 89 ? -1.648 5.861 10.659 1.00 91.75 89 ASN A N 1
ATOM 642 C CA . ASN A 1 89 ? -1.951 6.913 9.683 1.00 91.75 89 ASN A CA 1
ATOM 643 C C . ASN A 1 89 ? -2.915 7.972 10.252 1.00 91.75 89 ASN A C 1
ATOM 645 O O . ASN A 1 89 ? -4.112 7.944 9.984 1.00 91.75 89 ASN A O 1
ATOM 649 N N . VAL A 1 90 ? -2.379 8.917 11.033 1.00 94.19 90 VAL A N 1
ATOM 650 C CA . VAL A 1 90 ? -3.142 10.018 11.661 1.00 94.19 90 VAL A CA 1
ATOM 651 C C . VAL A 1 90 ? -3.883 10.891 10.641 1.00 94.19 90 VAL A C 1
ATOM 653 O O . VAL A 1 90 ? -4.987 11.345 10.921 1.00 94.19 90 VAL A O 1
ATOM 656 N N . GLU A 1 91 ? -3.300 11.116 9.461 1.00 93.00 91 GLU A N 1
ATOM 657 C CA . GLU A 1 91 ? -3.918 11.913 8.394 1.00 93.00 91 GLU A CA 1
ATOM 658 C C . GLU A 1 91 ? -5.198 11.238 7.889 1.00 93.00 91 GLU A C 1
ATOM 660 O O . GLU A 1 91 ? -6.269 11.838 7.938 1.00 93.00 91 GLU A O 1
ATOM 665 N N . HIS A 1 92 ? -5.113 9.959 7.512 1.00 94.31 92 HIS A N 1
ATOM 666 C CA . HIS A 1 92 ? -6.282 9.177 7.101 1.00 94.31 92 HIS A CA 1
ATOM 667 C C . HIS A 1 92 ? -7.290 9.020 8.244 1.00 94.31 92 HIS A C 1
ATOM 669 O O . HIS A 1 92 ? -8.464 9.280 8.031 1.00 94.31 92 HIS A O 1
ATOM 675 N N . LEU A 1 93 ? -6.837 8.730 9.471 1.00 94.38 93 LEU A N 1
ATOM 676 C CA . LEU A 1 93 ? -7.697 8.625 10.658 1.00 94.38 93 LEU A CA 1
ATOM 677 C C . LEU A 1 93 ? -8.518 9.900 10.919 1.00 94.38 93 LEU A C 1
ATOM 679 O O . LEU A 1 93 ? -9.608 9.813 11.461 1.00 94.38 93 LEU A O 1
ATOM 683 N N . THR A 1 94 ? -8.000 11.074 10.543 1.00 94.62 94 THR A N 1
ATOM 684 C CA . THR A 1 94 ? -8.685 12.370 10.715 1.00 94.62 94 THR A CA 1
ATOM 685 C C . THR A 1 94 ? -9.555 12.745 9.506 1.00 94.62 94 THR A C 1
ATOM 687 O O . THR A 1 94 ? -10.487 13.537 9.642 1.00 94.62 94 THR A O 1
ATOM 690 N N . ALA A 1 95 ? -9.242 12.212 8.321 1.00 96.12 95 ALA A N 1
ATOM 691 C CA . ALA A 1 95 ? -9.919 12.521 7.060 1.00 96.12 95 ALA A CA 1
ATOM 692 C C . ALA A 1 95 ? -10.996 11.497 6.653 1.00 96.12 95 ALA A C 1
ATOM 694 O O . ALA A 1 95 ? -11.806 11.789 5.773 1.00 96.12 95 ALA A O 1
ATOM 695 N N . ASP A 1 96 ? -10.997 10.313 7.265 1.00 96.69 96 ASP A N 1
ATOM 696 C CA . ASP A 1 96 ? -11.949 9.239 7.000 1.00 96.69 96 ASP A CA 1
ATOM 697 C C . ASP A 1 96 ? -13.366 9.630 7.455 1.00 96.69 96 ASP A C 1
ATOM 699 O O . ASP A 1 96 ? -13.646 9.826 8.642 1.00 96.69 96 ASP A O 1
ATOM 703 N N . THR A 1 97 ? -14.278 9.750 6.489 1.00 97.38 97 THR A N 1
ATOM 704 C CA . THR A 1 97 ? -15.685 10.088 6.731 1.00 97.38 97 THR A CA 1
ATOM 705 C C . THR A 1 97 ? -16.424 9.014 7.514 1.00 97.38 97 THR A C 1
ATOM 707 O O . THR A 1 97 ? -17.399 9.326 8.198 1.00 97.38 97 THR A O 1
ATOM 710 N N . ASP A 1 98 ? -15.953 7.771 7.455 1.00 98.12 98 ASP A N 1
ATOM 711 C CA . ASP A 1 98 ? -16.618 6.621 8.055 1.00 98.12 98 ASP A CA 1
ATOM 712 C C . ASP A 1 98 ? -16.408 6.590 9.580 1.00 98.12 98 ASP A C 1
ATOM 714 O O . ASP A 1 98 ? -17.172 5.958 10.312 1.00 98.12 98 ASP A O 1
ATOM 718 N N . LEU A 1 99 ? -15.429 7.359 10.076 1.00 98.31 99 LEU A N 1
ATOM 719 C CA . LEU A 1 99 ? -15.140 7.582 11.495 1.00 98.31 99 LEU A CA 1
ATOM 720 C C . LEU A 1 99 ? -15.664 8.926 12.029 1.00 98.31 99 LEU A C 1
ATOM 722 O O . LEU A 1 99 ? -15.562 9.180 13.231 1.00 98.31 99 LEU A O 1
ATOM 726 N N . ALA A 1 100 ? -16.286 9.767 11.193 1.00 97.88 100 ALA A N 1
ATOM 727 C CA . ALA A 1 100 ? -16.694 11.129 11.558 1.00 97.88 100 ALA A CA 1
ATOM 728 C C . ALA A 1 100 ? -17.646 11.201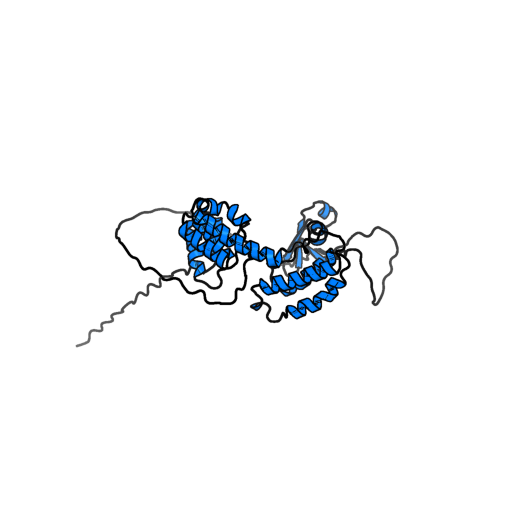 12.772 1.00 97.88 100 ALA A C 1
ATOM 730 O O . ALA A 1 100 ? -17.630 12.182 13.517 1.00 97.88 100 ALA A O 1
ATOM 731 N N . SER A 1 101 ? -18.436 10.150 13.026 1.00 97.94 101 SER A N 1
ATOM 732 C CA . SER A 1 101 ? -19.290 10.031 14.218 1.00 97.94 101 SER A CA 1
ATOM 733 C C . SER A 1 101 ? -18.509 9.920 15.535 1.00 97.94 101 SER A C 1
ATOM 735 O O . SER A 1 101 ? -19.073 10.166 16.597 1.00 97.94 101 SER A O 1
ATOM 737 N N . LEU A 1 102 ? -17.228 9.541 15.483 1.00 98.31 102 LEU A N 1
ATOM 738 C CA . LEU A 1 102 ? -16.346 9.378 16.642 1.00 98.31 102 LEU A CA 1
ATOM 739 C C . LEU A 1 102 ? -15.561 10.654 16.982 1.00 98.31 102 LEU A C 1
ATOM 741 O O . LEU A 1 102 ? -15.042 10.762 18.088 1.00 98.31 102 LEU A O 1
ATOM 745 N N . HIS A 1 103 ? -15.474 11.627 16.067 1.00 97.56 103 HIS A N 1
ATOM 746 C CA . HIS A 1 103 ? -14.587 12.794 16.208 1.00 97.56 103 HIS A CA 1
ATOM 747 C C . HIS A 1 103 ? -14.940 13.706 17.401 1.00 97.56 103 HIS A C 1
ATOM 749 O O . HIS A 1 103 ? -14.093 14.468 17.865 1.00 97.56 103 HIS A O 1
ATOM 755 N N . ALA A 1 104 ? -16.183 13.636 17.891 1.00 96.38 104 ALA A N 1
ATOM 756 C CA . ALA A 1 104 ? -16.672 14.381 19.054 1.00 96.38 104 ALA A CA 1
ATOM 757 C C . ALA A 1 104 ? -16.606 13.588 20.380 1.00 96.38 104 ALA A C 1
ATOM 759 O O . ALA A 1 104 ? -16.938 14.132 21.433 1.00 96.38 104 ALA A O 1
ATOM 760 N N . ASP A 1 105 ? -16.204 12.313 20.351 1.00 98.25 105 ASP A N 1
ATOM 761 C CA . ASP A 1 105 ? -16.069 11.481 21.549 1.00 98.25 105 ASP A CA 1
ATOM 762 C C . ASP A 1 105 ? -14.773 11.836 22.312 1.00 98.25 105 ASP A C 1
ATOM 764 O O . ASP A 1 105 ? -13.711 11.942 21.689 1.00 98.25 105 ASP A O 1
ATOM 768 N N . PRO A 1 106 ? -14.794 11.977 23.654 1.00 98.06 106 PRO A N 1
ATOM 769 C CA . PRO A 1 106 ? -13.601 12.301 24.444 1.00 98.06 106 PRO A CA 1
ATOM 770 C C . PRO A 1 106 ? -12.395 11.366 24.233 1.00 98.06 106 PRO A C 1
ATOM 772 O O . PRO A 1 106 ? -11.254 11.787 24.433 1.00 98.06 106 PRO A O 1
ATOM 775 N N . ARG A 1 107 ? -12.612 10.113 23.807 1.00 98.31 107 ARG A N 1
ATOM 776 C CA . ARG A 1 107 ? -11.544 9.144 23.497 1.00 98.31 107 ARG A CA 1
ATOM 777 C C . ARG A 1 107 ? -10.738 9.511 22.250 1.00 98.31 107 ARG A C 1
ATOM 779 O O . ARG A 1 107 ? -9.577 9.112 22.141 1.00 98.31 107 ARG A O 1
ATOM 786 N N . TRP A 1 108 ? -11.313 10.289 21.330 1.00 98.19 108 TRP A N 1
ATOM 787 C CA . TRP A 1 108 ? -10.717 10.615 20.032 1.00 98.19 108 TRP A CA 1
ATOM 788 C C . TRP A 1 108 ? -9.329 11.258 20.157 1.00 98.19 108 TRP A C 1
ATOM 790 O O . TRP A 1 108 ? -8.377 10.827 19.506 1.00 98.19 108 TRP A O 1
ATOM 800 N N . ALA A 1 109 ? -9.172 12.219 21.071 1.00 97.62 109 ALA A N 1
ATOM 801 C CA . ALA A 1 109 ? -7.892 12.885 21.315 1.00 97.62 109 ALA A CA 1
ATOM 802 C C . ALA A 1 109 ? -6.799 11.919 21.822 1.00 97.62 109 ALA A C 1
ATOM 804 O O . ALA A 1 109 ? -5.639 12.033 21.424 1.00 97.62 109 ALA A O 1
ATOM 805 N N . GLY A 1 110 ? -7.165 10.941 22.660 1.00 97.69 110 GLY A N 1
ATOM 806 C CA . GLY A 1 110 ? -6.245 9.911 23.153 1.00 97.69 110 GLY A CA 1
ATOM 807 C C . GLY A 1 110 ? -5.795 8.952 22.049 1.00 97.69 110 GLY A C 1
ATOM 808 O O . GLY A 1 110 ? -4.607 8.640 21.944 1.00 97.69 110 GLY A O 1
ATOM 809 N N . LEU A 1 111 ? -6.722 8.548 21.175 1.00 97.88 111 LEU A N 1
ATOM 810 C CA . LEU A 1 111 ? -6.425 7.716 20.010 1.00 97.88 111 LEU A CA 1
ATOM 811 C C . LEU A 1 111 ? -5.485 8.430 19.021 1.00 97.88 111 LEU A C 1
ATOM 813 O O . LEU A 1 111 ? -4.472 7.854 18.615 1.00 97.88 111 LEU A O 1
ATOM 817 N N . LEU A 1 112 ? -5.778 9.692 18.679 1.00 97.75 112 LEU A N 1
ATOM 818 C CA . LEU A 1 112 ? -4.920 10.517 17.821 1.00 97.75 112 LEU A CA 1
ATOM 819 C C . LEU A 1 112 ? -3.514 10.681 18.417 1.00 97.75 112 LEU A C 1
ATOM 821 O O . LEU A 1 112 ? -2.526 10.573 17.690 1.00 97.75 112 LEU A O 1
ATOM 825 N N . ALA A 1 113 ? -3.400 10.889 19.733 1.00 97.69 113 ALA A N 1
ATOM 826 C CA . ALA A 1 113 ? -2.111 10.989 20.415 1.00 97.69 113 ALA A CA 1
ATOM 827 C C . ALA A 1 113 ? -1.315 9.671 20.361 1.00 97.69 113 ALA A C 1
ATOM 829 O O . ALA A 1 113 ? -0.113 9.693 20.087 1.00 97.69 113 ALA A O 1
ATOM 830 N N . ALA A 1 114 ? -1.969 8.520 20.554 1.00 96.31 114 ALA A N 1
ATOM 831 C CA . ALA A 1 114 ? -1.328 7.206 20.470 1.00 96.31 114 ALA A CA 1
ATOM 832 C C . ALA A 1 114 ? -0.831 6.888 19.046 1.00 96.31 114 ALA A C 1
ATOM 834 O O . ALA A 1 114 ? 0.332 6.515 18.860 1.00 96.31 114 ALA A O 1
ATOM 835 N N . ALA A 1 115 ? -1.677 7.101 18.032 1.00 95.75 115 ALA A N 1
ATOM 836 C CA . ALA A 1 115 ? -1.302 6.946 16.626 1.00 95.75 115 ALA A CA 1
ATOM 837 C C . ALA A 1 115 ? -0.200 7.944 16.216 1.00 95.75 115 ALA A C 1
ATOM 839 O O . ALA A 1 115 ? 0.749 7.579 15.522 1.00 95.75 115 ALA A O 1
ATOM 840 N N . GLY A 1 116 ? -0.274 9.187 16.701 1.00 96.19 116 GLY A N 1
ATOM 841 C CA . GLY A 1 116 ? 0.707 10.243 16.451 1.00 96.19 116 GLY A CA 1
ATOM 842 C C . GLY A 1 116 ? 2.077 9.970 17.067 1.00 96.19 116 GLY A C 1
ATOM 843 O O . GLY A 1 116 ? 3.089 10.188 16.401 1.00 96.19 116 GLY A O 1
ATOM 844 N N . ALA A 1 117 ? 2.130 9.432 18.288 1.00 95.12 117 ALA A N 1
ATOM 845 C CA . ALA A 1 117 ? 3.375 9.010 18.929 1.00 95.12 117 ALA A CA 1
ATOM 846 C C . ALA A 1 117 ? 4.045 7.854 18.165 1.00 95.12 117 ALA A C 1
ATOM 848 O O . ALA A 1 117 ? 5.257 7.875 17.936 1.00 95.12 117 ALA A O 1
ATOM 849 N N . LEU A 1 118 ? 3.252 6.882 17.702 1.00 91.38 118 LEU A N 1
ATOM 850 C CA . LEU A 1 118 ? 3.731 5.783 16.866 1.00 91.38 118 LEU A CA 1
ATOM 851 C C . LEU A 1 118 ? 4.264 6.289 15.514 1.00 91.38 118 LEU A C 1
ATOM 853 O O . LEU A 1 118 ? 5.383 5.946 15.134 1.00 91.38 118 LEU A O 1
ATOM 857 N N . ALA A 1 119 ? 3.525 7.171 14.834 1.00 90.12 119 ALA A N 1
ATOM 858 C CA . ALA A 1 119 ? 3.940 7.789 13.573 1.00 90.12 119 ALA A CA 1
ATOM 859 C C . ALA A 1 119 ? 5.183 8.687 13.724 1.00 90.12 119 ALA A C 1
ATOM 861 O O . ALA A 1 119 ? 6.032 8.735 12.835 1.00 90.12 119 ALA A O 1
ATOM 862 N N . ALA A 1 120 ? 5.324 9.393 14.849 1.00 90.25 120 ALA A N 1
ATOM 863 C CA . ALA A 1 120 ? 6.518 10.176 15.157 1.00 90.25 120 ALA A CA 1
ATOM 864 C C . ALA A 1 120 ? 7.740 9.274 15.390 1.00 90.25 120 ALA A C 1
ATOM 866 O O . ALA A 1 120 ? 8.830 9.590 14.915 1.00 90.25 120 ALA A O 1
ATOM 867 N N . ASN A 1 121 ? 7.565 8.130 16.058 1.00 88.81 121 ASN A N 1
ATOM 868 C CA . ASN A 1 121 ? 8.628 7.142 16.217 1.00 88.81 121 ASN A CA 1
ATOM 869 C C . ASN A 1 121 ? 9.014 6.474 14.883 1.00 88.81 121 ASN A C 1
ATOM 871 O O . ASN A 1 121 ? 10.201 6.279 14.637 1.00 88.81 121 ASN A O 1
ATOM 875 N N . ASP A 1 122 ? 8.044 6.181 14.014 1.00 85.69 122 ASP A N 1
ATOM 876 C CA . ASP A 1 122 ? 8.288 5.675 12.657 1.00 85.69 122 ASP A CA 1
ATOM 877 C C . ASP A 1 122 ? 9.099 6.687 11.828 1.00 85.69 122 ASP A C 1
ATOM 879 O O . ASP A 1 122 ? 10.179 6.361 11.337 1.00 85.69 122 ASP A O 1
ATOM 883 N N . ARG A 1 123 ? 8.680 7.964 11.797 1.00 85.69 123 ARG A N 1
ATOM 884 C CA . ARG A 1 123 ? 9.446 9.055 11.161 1.00 85.69 123 ARG A CA 1
ATOM 885 C C . ARG A 1 123 ? 10.836 9.258 11.773 1.00 85.69 123 ARG A C 1
ATOM 887 O O . ARG A 1 123 ? 11.770 9.568 11.045 1.00 85.69 123 ARG A O 1
ATOM 894 N N . ARG A 1 124 ? 11.021 9.044 13.077 1.00 86.06 124 ARG A N 1
ATOM 895 C CA . ARG A 1 124 ? 12.342 9.134 13.731 1.00 86.06 124 ARG A CA 1
ATOM 896 C C . ARG A 1 124 ? 13.313 8.032 13.277 1.00 86.06 124 ARG A C 1
ATOM 898 O O . ARG A 1 124 ? 14.520 8.231 13.360 1.00 86.06 124 ARG A O 1
ATOM 905 N N . ILE A 1 125 ? 12.806 6.882 12.827 1.00 84.00 125 ILE A N 1
ATOM 906 C CA . ILE A 1 125 ? 13.615 5.740 12.363 1.00 84.00 125 ILE A CA 1
ATOM 907 C C . ILE A 1 125 ? 13.779 5.769 10.834 1.00 84.00 125 ILE A C 1
ATOM 909 O O . ILE A 1 125 ? 14.878 5.561 10.327 1.00 84.00 125 ILE A O 1
ATOM 913 N N . TRP A 1 126 ? 12.701 6.062 10.104 1.00 83.44 126 TRP A N 1
ATOM 914 C CA . TRP A 1 126 ? 12.603 5.908 8.647 1.00 83.44 126 TRP A CA 1
ATOM 915 C C . TRP A 1 126 ? 12.372 7.223 7.879 1.00 83.44 126 TRP A C 1
ATOM 917 O O . TRP A 1 126 ? 12.416 7.236 6.650 1.00 83.44 126 TRP A O 1
ATOM 927 N N . GLY A 1 127 ? 12.113 8.336 8.564 1.00 78.19 127 GLY A N 1
ATOM 928 C CA . GLY A 1 127 ? 11.827 9.661 7.989 1.00 78.19 127 GLY A CA 1
ATOM 929 C C . GLY A 1 127 ? 12.983 10.656 8.123 1.00 78.19 127 GLY A C 1
ATOM 930 O O . GLY A 1 127 ? 12.751 11.847 8.297 1.00 78.19 127 GLY A O 1
ATOM 931 N N . GLY A 1 128 ? 14.232 10.182 8.106 1.00 78.69 128 GLY A N 1
ATOM 932 C CA . GLY A 1 128 ? 15.404 11.057 8.166 1.00 78.69 128 GLY A CA 1
ATOM 933 C C . GLY A 1 128 ? 15.574 11.869 6.878 1.00 78.69 128 GLY A C 1
ATOM 934 O O . GLY A 1 128 ? 15.885 11.293 5.837 1.00 78.69 128 GLY A O 1
ATOM 935 N N . ALA A 1 129 ? 15.444 13.197 6.968 1.00 77.94 129 ALA A N 1
ATOM 936 C CA . ALA A 1 129 ? 15.485 14.126 5.828 1.00 77.94 129 ALA A CA 1
ATOM 937 C C . ALA A 1 129 ? 16.763 14.036 4.963 1.00 77.94 129 ALA A C 1
ATOM 939 O O . ALA A 1 129 ? 16.742 14.370 3.783 1.00 77.94 129 ALA A O 1
ATOM 940 N N . ALA A 1 130 ? 17.868 13.504 5.499 1.00 79.81 130 ALA A N 1
ATOM 941 C CA . ALA A 1 130 ? 19.078 13.196 4.728 1.00 79.81 130 ALA A CA 1
ATOM 942 C C . ALA A 1 130 ? 18.859 12.173 3.586 1.00 79.81 130 ALA A C 1
ATOM 944 O O . ALA A 1 130 ? 19.706 12.057 2.704 1.00 79.81 130 ALA A O 1
ATOM 945 N N . PHE A 1 131 ? 17.735 11.445 3.585 1.00 77.06 131 PHE A N 1
ATOM 946 C CA . PHE A 1 131 ? 17.321 10.536 2.511 1.00 77.06 131 PHE A CA 1
ATOM 947 C C . PHE A 1 131 ? 16.167 11.077 1.646 1.00 77.06 131 PHE A C 1
ATOM 949 O O . PHE A 1 131 ? 15.647 10.341 0.807 1.00 77.06 131 PHE A O 1
ATOM 956 N N . GLU A 1 132 ? 15.771 12.347 1.797 1.00 81.44 132 GLU A N 1
ATOM 957 C CA . GLU A 1 132 ? 14.807 13.019 0.909 1.00 81.44 132 GLU A CA 1
ATOM 958 C C . GLU A 1 132 ? 15.499 13.468 -0.388 1.00 81.44 132 GLU A C 1
ATOM 960 O O . GLU A 1 132 ? 15.685 14.651 -0.672 1.00 81.44 132 GLU A O 1
ATOM 965 N N . THR A 1 133 ? 15.945 12.489 -1.177 1.00 83.19 133 THR A N 1
ATOM 966 C CA . THR A 1 133 ? 16.745 12.737 -2.376 1.00 83.19 133 THR A CA 1
ATOM 967 C C . THR A 1 133 ? 15.867 13.194 -3.552 1.00 83.19 133 THR A C 1
ATOM 969 O O . THR A 1 133 ? 14.926 12.493 -3.942 1.00 83.19 133 THR A O 1
ATOM 972 N N . PRO A 1 134 ? 16.139 14.366 -4.162 1.00 88.75 134 PRO A N 1
ATOM 973 C CA . PRO A 1 134 ? 15.370 14.843 -5.306 1.00 88.75 134 PRO A CA 1
ATOM 974 C C . PRO A 1 134 ? 15.647 13.988 -6.548 1.00 88.75 134 PRO A C 1
ATOM 976 O O . PRO A 1 134 ? 16.730 13.412 -6.703 1.00 88.75 134 PRO A O 1
ATOM 979 N N . TYR A 1 135 ? 14.683 13.932 -7.473 1.00 91.56 135 TYR A N 1
ATOM 980 C CA . TYR A 1 135 ? 14.869 13.199 -8.724 1.00 91.56 135 TYR A CA 1
ATOM 981 C C . TYR A 1 135 ? 16.045 13.759 -9.534 1.00 91.56 135 TYR A C 1
ATOM 983 O O . TYR A 1 135 ? 16.145 14.960 -9.782 1.00 91.56 135 TYR A O 1
ATOM 991 N N . ARG A 1 136 ? 16.904 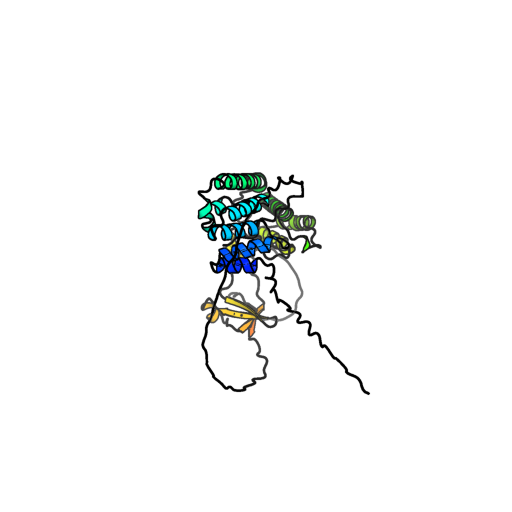12.850 -9.998 1.00 95.00 136 ARG A N 1
ATOM 992 C CA . ARG A 1 136 ? 17.964 13.091 -10.979 1.00 95.00 136 ARG A CA 1
ATOM 993 C C . ARG A 1 136 ? 17.947 11.921 -11.965 1.00 95.00 136 ARG A C 1
ATOM 995 O O . ARG A 1 136 ? 17.676 10.791 -11.550 1.00 95.00 136 ARG A O 1
ATOM 1002 N N . ASP A 1 137 ? 18.257 12.149 -13.242 1.00 94.56 137 ASP A N 1
ATOM 1003 C CA . ASP A 1 137 ? 18.348 11.059 -14.235 1.00 94.56 137 ASP A CA 1
ATOM 1004 C C . ASP A 1 137 ? 19.448 10.040 -13.884 1.00 94.56 137 ASP A C 1
ATOM 1006 O O . ASP A 1 137 ? 19.310 8.844 -14.161 1.00 94.56 137 ASP A O 1
ATOM 1010 N N . GLU A 1 138 ? 20.489 10.504 -13.190 1.00 96.38 138 GLU A N 1
ATOM 1011 C CA . GLU A 1 138 ? 21.560 9.707 -12.596 1.00 96.38 138 GLU A CA 1
ATOM 1012 C C . GLU A 1 138 ? 21.699 10.096 -11.107 1.00 96.38 138 GLU A C 1
ATOM 1014 O O . GLU A 1 138 ? 22.297 11.116 -10.772 1.00 96.38 138 GLU A O 1
ATOM 1019 N N . LEU A 1 139 ? 21.093 9.320 -10.195 1.00 94.69 139 LEU A N 1
ATOM 1020 C CA . LEU A 1 139 ? 21.330 9.447 -8.744 1.00 94.69 139 LEU A CA 1
ATOM 1021 C C . LEU A 1 139 ? 22.789 9.068 -8.400 1.00 94.69 139 LEU A C 1
ATOM 1023 O O . LEU A 1 139 ? 23.270 8.092 -8.980 1.00 94.69 139 LEU A O 1
ATOM 1027 N N . PRO A 1 140 ? 23.466 9.737 -7.443 1.00 95.00 140 PRO A N 1
ATOM 1028 C CA . PRO A 1 140 ? 24.789 9.350 -6.925 1.00 95.00 140 PRO A CA 1
ATOM 1029 C C . PRO A 1 140 ? 24.869 7.895 -6.432 1.00 95.00 140 PRO A C 1
ATOM 1031 O O . PRO A 1 140 ? 23.859 7.321 -6.023 1.00 95.00 140 PRO A O 1
ATOM 1034 N N . GLU A 1 141 ? 26.059 7.283 -6.446 1.00 95.69 141 GLU A N 1
ATOM 1035 C CA . GLU A 1 141 ? 26.231 5.879 -6.024 1.00 95.69 141 GLU A CA 1
ATOM 1036 C C . GLU A 1 141 ? 25.856 5.678 -4.549 1.00 95.69 141 GLU A C 1
ATOM 1038 O O . GLU A 1 141 ? 25.217 4.690 -4.197 1.00 95.69 141 GLU A O 1
ATOM 1043 N N . GLU A 1 142 ? 26.169 6.658 -3.712 1.00 94.44 142 GLU A N 1
ATOM 1044 C CA . GLU A 1 142 ? 25.903 6.702 -2.279 1.00 94.44 142 GLU A CA 1
ATOM 1045 C C . GLU A 1 142 ? 24.392 6.699 -2.006 1.00 94.44 142 GLU A C 1
ATOM 1047 O O . GLU A 1 142 ? 23.901 5.902 -1.206 1.00 94.44 142 GLU A O 1
ATOM 1052 N N . GLU A 1 143 ? 23.635 7.524 -2.738 1.00 94.38 143 GLU A N 1
ATOM 1053 C CA . GLU A 1 143 ? 22.171 7.575 -2.656 1.00 94.38 143 GLU A CA 1
ATOM 1054 C C . GLU A 1 143 ? 21.528 6.270 -3.168 1.00 94.38 143 GLU A C 1
ATOM 1056 O O . GLU A 1 143 ? 20.556 5.784 -2.582 1.00 94.38 143 GLU A O 1
ATOM 1061 N N . ARG A 1 144 ? 22.094 5.652 -4.220 1.00 95.62 144 ARG A N 1
ATOM 1062 C CA . ARG A 1 144 ? 21.655 4.336 -4.726 1.00 95.62 144 ARG A CA 1
ATOM 1063 C C . ARG A 1 144 ? 21.901 3.215 -3.705 1.00 95.62 144 ARG A C 1
ATOM 1065 O O . ARG A 1 144 ? 21.020 2.380 -3.493 1.00 95.62 144 ARG A O 1
ATOM 1072 N N . ILE A 1 145 ? 23.071 3.190 -3.060 1.00 96.31 145 ILE A N 1
ATOM 1073 C CA . ILE A 1 145 ? 23.408 2.220 -2.004 1.00 96.31 145 ILE A CA 1
ATOM 1074 C C . ILE A 1 145 ? 22.490 2.415 -0.793 1.00 96.31 145 ILE A C 1
ATOM 1076 O O . ILE A 1 145 ? 21.928 1.439 -0.296 1.00 96.31 145 ILE A O 1
ATOM 1080 N N . ALA A 1 146 ? 22.293 3.659 -0.345 1.00 93.75 146 ALA A N 1
ATOM 1081 C CA . ALA A 1 146 ? 21.429 3.979 0.787 1.00 93.75 146 ALA A CA 1
ATOM 1082 C C . ALA A 1 146 ? 19.976 3.541 0.548 1.00 93.75 146 ALA A C 1
ATOM 1084 O O . ALA A 1 146 ? 19.366 2.924 1.420 1.00 93.75 146 ALA A O 1
ATOM 1085 N N . GLY A 1 147 ? 19.432 3.788 -0.648 1.00 93.62 147 GLY A N 1
ATOM 1086 C CA . GLY A 1 147 ? 18.084 3.349 -1.007 1.00 93.62 147 GLY A CA 1
ATOM 1087 C C . GLY A 1 147 ? 17.931 1.824 -1.094 1.00 93.62 147 GLY A C 1
ATOM 1088 O O . GLY A 1 147 ? 16.915 1.295 -0.643 1.00 93.62 147 GLY A O 1
ATOM 1089 N N . LEU A 1 148 ? 18.950 1.097 -1.574 1.00 97.31 148 LEU A N 1
ATOM 1090 C CA . LEU A 1 148 ? 18.976 -0.372 -1.517 1.00 97.31 148 LEU A CA 1
ATOM 1091 C C . LEU A 1 148 ? 19.023 -0.887 -0.068 1.00 97.31 148 LEU A C 1
ATOM 1093 O O . LEU A 1 148 ? 18.255 -1.781 0.283 1.00 97.31 148 LEU A O 1
ATOM 1097 N N . ALA A 1 149 ? 19.900 -0.328 0.772 1.00 95.81 149 ALA A N 1
ATOM 1098 C CA . ALA A 1 149 ? 20.038 -0.721 2.175 1.00 95.81 149 ALA A CA 1
ATOM 1099 C C . ALA A 1 149 ? 18.756 -0.437 2.973 1.00 95.81 149 ALA A C 1
ATOM 1101 O O . ALA A 1 149 ? 18.301 -1.287 3.739 1.00 95.81 149 ALA A O 1
ATOM 1102 N N . ARG A 1 150 ? 18.115 0.714 2.727 1.00 92.81 150 ARG A N 1
ATOM 1103 C CA . ARG A 1 150 ? 16.782 1.020 3.254 1.00 92.81 150 ARG A CA 1
ATOM 1104 C C . ARG A 1 150 ? 15.765 -0.028 2.813 1.00 92.81 150 ARG A C 1
ATOM 1106 O O . ARG A 1 150 ? 15.088 -0.588 3.664 1.00 92.81 150 ARG A O 1
ATOM 1113 N N . TYR A 1 151 ? 15.660 -0.309 1.513 1.00 94.75 151 TYR A N 1
ATOM 1114 C CA . TYR A 1 151 ? 14.681 -1.267 0.994 1.00 94.75 151 TYR A CA 1
ATOM 1115 C C . TYR A 1 151 ? 14.863 -2.674 1.593 1.00 94.75 151 TYR A C 1
ATOM 1117 O O . TYR A 1 151 ? 13.887 -3.290 2.019 1.00 94.75 151 TYR A O 1
ATOM 1125 N N . TRP A 1 152 ? 16.108 -3.148 1.718 1.00 97.25 152 TRP A N 1
ATOM 1126 C CA . TRP A 1 152 ? 16.426 -4.394 2.424 1.00 97.25 152 TRP A CA 1
ATOM 1127 C C . TRP A 1 152 ? 15.926 -4.376 3.877 1.00 97.25 152 TRP A C 1
ATOM 1129 O O . TRP A 1 152 ? 15.250 -5.319 4.294 1.00 97.25 152 TRP A O 1
ATOM 1139 N N . ALA A 1 153 ? 16.196 -3.303 4.626 1.00 94.62 153 ALA A N 1
ATOM 1140 C CA . ALA A 1 153 ? 15.815 -3.181 6.033 1.00 94.62 153 ALA A CA 1
ATOM 1141 C C . ALA A 1 153 ? 14.292 -3.049 6.240 1.00 94.62 153 ALA A C 1
ATOM 1143 O O . ALA A 1 153 ? 13.749 -3.634 7.179 1.00 94.62 153 ALA A O 1
ATOM 1144 N N . GLU A 1 154 ? 13.598 -2.327 5.356 1.00 91.94 154 GLU A N 1
ATOM 1145 C CA . GLU A 1 154 ? 12.136 -2.166 5.350 1.00 91.94 154 GLU A CA 1
ATOM 1146 C C . GLU A 1 154 ? 11.442 -3.518 5.122 1.00 91.94 154 GLU A C 1
ATOM 1148 O O . GLU A 1 154 ? 10.573 -3.910 5.901 1.00 91.94 154 GLU A O 1
ATOM 1153 N N . VAL A 1 155 ? 11.867 -4.284 4.107 1.00 94.69 155 VAL A N 1
ATOM 1154 C CA . VAL A 1 155 ? 11.343 -5.637 3.843 1.00 94.69 155 VAL A CA 1
ATOM 1155 C C . VAL A 1 155 ? 11.660 -6.574 5.011 1.00 94.69 155 VAL A C 1
ATOM 1157 O O . VAL A 1 155 ? 10.760 -7.231 5.525 1.00 94.69 155 VAL A O 1
ATOM 1160 N N . ARG A 1 156 ? 12.901 -6.581 5.511 1.00 92.94 156 ARG A N 1
ATOM 1161 C CA . ARG A 1 156 ? 13.328 -7.420 6.648 1.00 92.94 156 ARG A CA 1
ATOM 1162 C C . ARG A 1 156 ? 12.548 -7.140 7.943 1.00 92.94 156 ARG A C 1
ATOM 1164 O O . ARG A 1 156 ? 12.442 -8.026 8.787 1.00 92.94 156 ARG A O 1
ATOM 1171 N N . SER A 1 157 ? 12.016 -5.927 8.106 1.00 87.75 157 SER A N 1
ATOM 1172 C CA . SER A 1 157 ? 11.251 -5.512 9.292 1.00 87.75 157 SER A CA 1
ATOM 1173 C C . SER A 1 157 ? 9.738 -5.720 9.147 1.00 87.75 157 SER A C 1
ATOM 1175 O O . SER A 1 157 ? 9.074 -6.057 10.130 1.00 87.75 157 SER A O 1
ATOM 1177 N N . ASN A 1 158 ? 9.200 -5.521 7.937 1.00 84.88 158 ASN A N 1
ATOM 1178 C CA . ASN A 1 158 ? 7.760 -5.376 7.699 1.00 84.88 158 ASN A CA 1
ATOM 1179 C C . ASN A 1 158 ? 7.149 -6.465 6.785 1.00 84.88 158 ASN A C 1
ATOM 1181 O O . ASN A 1 158 ? 5.933 -6.657 6.799 1.00 84.88 158 ASN A O 1
ATOM 1185 N N . PHE A 1 159 ? 7.940 -7.203 5.991 1.00 89.38 159 PHE A N 1
ATOM 1186 C CA . PHE A 1 159 ? 7.412 -8.264 5.121 1.00 89.38 159 PHE A CA 1
ATOM 1187 C C . PHE A 1 159 ? 7.030 -9.501 5.940 1.00 89.38 159 PHE A C 1
ATOM 1189 O O . PHE A 1 159 ? 7.867 -10.226 6.478 1.00 89.38 159 PHE A O 1
ATOM 1196 N N . ALA A 1 160 ? 5.726 -9.742 6.039 1.00 85.12 160 ALA A N 1
ATOM 1197 C CA . ALA A 1 160 ? 5.146 -10.699 6.974 1.00 85.12 160 ALA A CA 1
ATOM 1198 C C . ALA A 1 160 ? 4.812 -12.069 6.343 1.00 85.12 160 ALA A C 1
ATOM 1200 O O . ALA A 1 160 ? 3.896 -12.739 6.825 1.00 85.12 160 ALA A O 1
ATOM 1201 N N . PHE A 1 161 ? 5.520 -12.457 5.272 1.00 89.25 161 PHE A N 1
ATOM 1202 C CA . PHE A 1 161 ? 5.292 -13.694 4.501 1.00 89.25 161 PHE A CA 1
ATOM 1203 C C . PHE A 1 161 ? 6.591 -14.436 4.111 1.00 89.25 161 PHE A C 1
ATOM 1205 O O . PHE A 1 161 ? 6.610 -15.192 3.143 1.00 89.25 161 PHE A O 1
ATOM 1212 N N . PHE A 1 162 ? 7.699 -14.239 4.842 1.00 92.12 162 PHE A N 1
ATOM 1213 C CA . PHE A 1 162 ? 8.958 -14.974 4.598 1.00 92.12 162 PHE A CA 1
ATOM 1214 C C . PHE A 1 162 ? 8.803 -16.506 4.693 1.00 92.12 162 PHE A C 1
ATOM 1216 O O . PHE A 1 162 ? 9.541 -17.241 4.046 1.00 92.12 162 PHE A O 1
ATOM 1223 N N . ASP A 1 163 ? 7.803 -16.989 5.432 1.00 91.56 163 ASP A N 1
ATOM 1224 C CA . ASP A 1 163 ? 7.360 -18.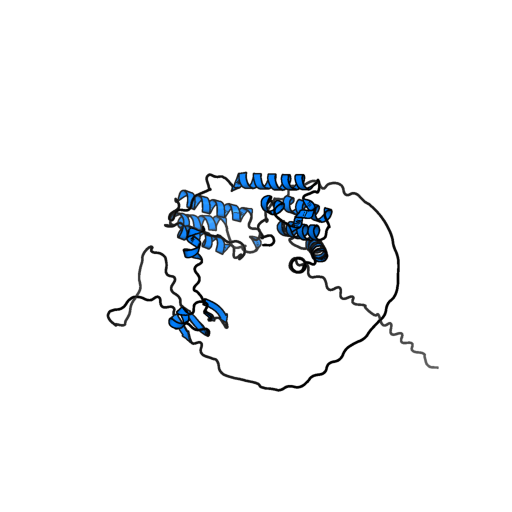389 5.476 1.00 91.56 163 ASP A CA 1
ATOM 1225 C C . ASP A 1 163 ? 6.933 -18.961 4.109 1.00 91.56 163 ASP A C 1
ATOM 1227 O O . ASP A 1 163 ? 6.983 -20.173 3.913 1.00 91.56 163 ASP A O 1
ATOM 1231 N N . GLN A 1 164 ? 6.564 -18.105 3.151 1.00 92.75 164 GLN A N 1
ATOM 1232 C CA . GLN A 1 164 ? 6.143 -18.491 1.796 1.00 92.75 164 GLN A CA 1
ATOM 1233 C C . GLN A 1 164 ? 7.304 -18.493 0.787 1.00 92.75 164 GLN A C 1
ATOM 1235 O O . GLN A 1 164 ? 7.141 -18.951 -0.344 1.00 92.75 164 GLN A O 1
ATOM 1240 N N . VAL A 1 165 ? 8.485 -18.019 1.196 1.00 94.94 165 VAL A N 1
ATOM 1241 C CA . VAL A 1 165 ? 9.729 -18.020 0.409 1.00 94.94 165 VAL A CA 1
ATOM 1242 C C . VAL A 1 165 ? 10.895 -18.620 1.220 1.00 94.94 165 VAL A C 1
ATOM 1244 O O . VAL A 1 165 ? 11.918 -17.965 1.404 1.00 94.94 165 VAL A O 1
ATOM 1247 N N . PRO A 1 166 ? 10.783 -19.874 1.712 1.00 94.94 166 PRO A N 1
ATOM 1248 C CA . PRO A 1 166 ? 11.751 -20.465 2.647 1.00 94.94 166 PRO A CA 1
ATOM 1249 C C . PRO A 1 166 ? 13.161 -20.671 2.064 1.00 94.94 166 PRO A C 1
ATOM 1251 O O . PRO A 1 166 ? 14.113 -20.835 2.821 1.00 94.94 166 PRO A O 1
ATOM 1254 N N . GLU A 1 167 ? 13.309 -20.652 0.737 1.00 95.94 167 GLU A N 1
ATOM 1255 C CA . GLU A 1 167 ? 14.600 -20.727 0.033 1.00 95.94 167 GLU A CA 1
ATOM 1256 C C . GLU A 1 167 ? 15.285 -19.351 -0.130 1.00 95.94 167 GLU A C 1
ATOM 1258 O O . GLU A 1 167 ? 16.411 -19.269 -0.622 1.00 95.94 167 GLU A O 1
ATOM 1263 N N . LEU A 1 168 ? 14.621 -18.249 0.249 1.00 96.94 168 LEU A N 1
ATOM 1264 C CA . LEU A 1 168 ? 15.138 -16.893 0.073 1.00 96.94 168 LEU A CA 1
ATOM 1265 C C . LEU A 1 168 ? 15.966 -16.433 1.280 1.00 96.94 168 LEU A C 1
ATOM 1267 O O . LEU A 1 168 ? 15.442 -15.842 2.224 1.00 96.94 168 LEU A O 1
ATOM 1271 N N . ASP A 1 169 ? 17.286 -16.584 1.185 1.00 97.81 169 ASP A N 1
ATOM 1272 C CA . ASP A 1 169 ? 18.203 -15.765 1.981 1.00 97.81 169 ASP A CA 1
ATOM 1273 C C . ASP A 1 169 ? 18.121 -14.301 1.505 1.00 97.81 169 ASP A C 1
ATOM 1275 O O . ASP A 1 169 ? 18.553 -13.945 0.402 1.00 97.81 169 ASP A O 1
ATOM 1279 N N . TRP A 1 170 ? 17.513 -13.452 2.335 1.00 97.62 170 TRP A N 1
ATOM 1280 C CA . TRP A 1 170 ? 17.305 -12.032 2.053 1.00 97.62 170 TRP A CA 1
ATOM 1281 C C . TRP A 1 170 ? 18.577 -11.188 2.207 1.00 97.62 170 TRP A C 1
ATOM 1283 O O . TRP A 1 170 ? 18.746 -10.184 1.508 1.00 97.62 170 TRP A O 1
ATOM 1293 N N . ASP A 1 171 ? 19.492 -11.604 3.080 1.00 98.12 171 ASP A N 1
ATOM 1294 C CA . ASP A 1 171 ? 20.719 -10.868 3.374 1.00 98.12 171 ASP A CA 1
ATOM 1295 C C . ASP A 1 171 ? 21.765 -11.173 2.277 1.00 98.12 171 ASP A C 1
ATOM 1297 O O . ASP A 1 171 ? 22.395 -10.254 1.744 1.00 98.12 171 ASP A O 1
ATOM 1301 N N . ALA A 1 172 ? 21.833 -12.422 1.796 1.00 98.44 172 ALA A N 1
ATOM 1302 C CA . ALA A 1 172 ? 22.540 -12.775 0.562 1.00 98.44 172 ALA A CA 1
ATOM 1303 C C . ALA A 1 172 ? 21.932 -12.085 -0.675 1.00 98.44 172 ALA A C 1
ATOM 1305 O O . ALA A 1 172 ? 22.668 -11.539 -1.501 1.00 98.44 172 ALA A O 1
ATOM 1306 N N . ALA A 1 173 ? 20.598 -12.024 -0.794 1.00 98.38 173 ALA A N 1
ATOM 1307 C CA . ALA A 1 173 ? 19.934 -11.346 -1.912 1.00 98.38 173 ALA A CA 1
ATOM 1308 C C . ALA A 1 173 ? 20.270 -9.842 -1.994 1.00 98.38 173 ALA A C 1
ATOM 1310 O O . ALA A 1 173 ? 20.396 -9.296 -3.097 1.00 98.38 173 ALA A O 1
ATOM 1311 N N . PHE A 1 174 ? 20.467 -9.177 -0.850 1.00 98.44 174 PHE A N 1
ATOM 1312 C CA . PHE A 1 174 ? 20.990 -7.811 -0.780 1.00 98.44 174 PHE A CA 1
ATOM 1313 C C . PHE A 1 174 ? 22.445 -7.730 -1.274 1.00 98.44 174 PHE A C 1
ATOM 1315 O O . PHE A 1 174 ? 22.737 -6.924 -2.165 1.00 98.44 174 PHE A O 1
ATOM 1322 N N . LEU A 1 175 ? 23.339 -8.594 -0.778 1.00 98.56 175 LEU A N 1
ATOM 1323 C CA . LEU A 1 175 ? 24.756 -8.620 -1.176 1.00 98.56 175 LEU A CA 1
ATOM 1324 C C . LEU A 1 175 ? 24.945 -8.900 -2.679 1.00 98.56 175 LEU A C 1
ATOM 1326 O O . LEU A 1 175 ? 25.759 -8.248 -3.330 1.00 98.56 175 LEU A O 1
ATOM 1330 N N . GLU A 1 176 ? 24.145 -9.794 -3.263 1.00 98.50 176 GLU A N 1
ATOM 1331 C CA . GLU A 1 176 ? 24.109 -10.062 -4.709 1.00 98.50 176 GLU A CA 1
ATOM 1332 C C . GLU A 1 176 ? 23.582 -8.884 -5.548 1.00 98.50 176 GLU A C 1
ATOM 1334 O O . GLU A 1 176 ? 23.816 -8.817 -6.761 1.00 98.50 176 GLU A O 1
ATOM 1339 N N . THR A 1 177 ? 22.800 -7.984 -4.950 1.00 98.62 177 THR A N 1
ATOM 1340 C CA . THR A 1 177 ? 22.165 -6.847 -5.639 1.00 98.62 177 THR A CA 1
ATOM 1341 C C . THR A 1 177 ? 23.019 -5.583 -5.548 1.00 98.62 177 THR A C 1
ATOM 1343 O O . THR A 1 177 ? 23.080 -4.812 -6.508 1.00 98.62 177 THR A O 1
ATOM 1346 N N . LEU A 1 178 ? 23.761 -5.411 -4.451 1.00 98.56 178 LEU A N 1
ATOM 1347 C CA . LEU A 1 178 ? 24.676 -4.294 -4.215 1.00 98.56 178 LEU A CA 1
ATOM 1348 C C . LEU A 1 178 ? 25.607 -3.969 -5.406 1.00 98.56 178 LEU A C 1
ATOM 1350 O O . LEU A 1 178 ? 25.575 -2.823 -5.859 1.00 98.56 178 LEU A O 1
ATOM 1354 N N . PRO A 1 179 ? 26.386 -4.902 -5.999 1.00 98.50 179 PRO A N 1
ATOM 1355 C CA . PRO A 1 179 ? 27.265 -4.569 -7.126 1.00 98.50 179 PRO A CA 1
ATOM 1356 C C . PRO A 1 179 ? 26.502 -4.121 -8.385 1.00 98.50 179 PRO A C 1
ATOM 1358 O O . PRO A 1 179 ? 27.023 -3.318 -9.158 1.00 98.50 179 PRO A O 1
ATOM 1361 N N . LYS A 1 180 ? 25.257 -4.579 -8.580 1.00 98.44 180 LYS A N 1
ATOM 1362 C CA . LYS A 1 180 ? 24.399 -4.186 -9.713 1.00 98.44 180 LYS A CA 1
ATOM 1363 C C . LYS A 1 180 ? 23.881 -2.756 -9.532 1.00 98.44 180 LYS A C 1
ATOM 1365 O O . LYS A 1 180 ? 23.946 -1.949 -10.454 1.00 98.44 180 LYS A O 1
ATOM 1370 N N . VAL A 1 181 ? 23.452 -2.424 -8.312 1.00 98.25 181 VAL A N 1
ATOM 1371 C CA . VAL A 1 181 ? 23.024 -1.076 -7.898 1.00 98.25 181 VAL A CA 1
ATOM 1372 C C . VAL A 1 181 ? 24.170 -0.061 -7.968 1.00 98.25 181 VAL A C 1
ATOM 1374 O O . VAL A 1 181 ? 23.959 1.072 -8.404 1.00 98.25 181 VAL A O 1
ATOM 1377 N N . ARG A 1 182 ? 25.398 -0.472 -7.630 1.00 97.81 182 ARG A N 1
ATOM 1378 C CA . ARG A 1 182 ? 26.610 0.336 -7.848 1.00 97.81 182 ARG A CA 1
ATOM 1379 C C . ARG A 1 182 ? 26.876 0.555 -9.339 1.00 97.81 182 ARG A C 1
ATOM 1381 O O . ARG A 1 182 ? 26.982 1.693 -9.775 1.00 97.81 182 ARG A O 1
ATOM 1388 N N . ALA A 1 183 ? 26.850 -0.501 -10.154 1.00 97.75 183 ALA A N 1
ATOM 1389 C CA . ALA A 1 183 ? 27.070 -0.414 -11.602 1.00 97.75 183 ALA A CA 1
ATOM 1390 C C . ALA A 1 183 ? 25.948 0.288 -12.411 1.00 97.75 183 ALA A C 1
ATOM 1392 O O . ALA A 1 183 ? 26.116 0.514 -13.616 1.00 97.75 183 ALA A O 1
ATOM 1393 N N . ALA A 1 184 ? 24.810 0.623 -11.793 1.00 97.44 184 ALA A N 1
ATOM 1394 C CA . ALA A 1 184 ? 23.670 1.249 -12.459 1.00 97.44 184 ALA A CA 1
ATOM 1395 C C . ALA A 1 184 ? 24.002 2.666 -12.966 1.00 97.44 184 ALA A C 1
ATOM 1397 O O . ALA A 1 184 ? 24.354 3.552 -12.193 1.00 97.44 184 ALA A O 1
ATOM 1398 N N . LYS A 1 185 ? 23.837 2.892 -14.277 1.00 94.19 185 LYS A N 1
ATOM 1399 C CA . LYS A 1 185 ? 24.200 4.155 -14.956 1.00 94.19 185 LYS A CA 1
ATOM 1400 C C . LYS A 1 185 ? 23.053 5.146 -15.138 1.00 94.19 185 LYS A C 1
ATOM 1402 O O . LYS A 1 185 ? 23.242 6.191 -15.737 1.00 94.19 185 LYS A O 1
ATOM 1407 N N . SER A 1 186 ? 21.854 4.806 -14.681 1.00 96.88 186 SER A N 1
ATOM 1408 C CA . SER A 1 186 ? 20.751 5.757 -14.571 1.00 96.88 186 SER A CA 1
ATOM 1409 C C . SER A 1 186 ? 19.832 5.345 -13.432 1.00 96.88 186 SER A C 1
ATOM 1411 O O . SER A 1 186 ? 19.732 4.162 -13.086 1.00 96.88 186 SER A O 1
ATOM 1413 N N . THR A 1 187 ? 19.102 6.306 -12.880 1.00 97.12 187 THR A N 1
ATOM 1414 C CA . THR A 1 187 ? 18.073 6.095 -11.851 1.00 97.12 187 THR A CA 1
ATOM 1415 C C . THR A 1 187 ? 17.044 5.062 -12.308 1.00 97.12 187 THR A C 1
ATOM 1417 O O . THR A 1 187 ? 16.593 4.210 -11.548 1.00 97.12 187 THR A O 1
ATOM 1420 N N . ALA A 1 188 ? 16.740 5.053 -13.602 1.00 96.75 188 ALA A N 1
ATOM 1421 C CA . ALA A 1 188 ? 15.834 4.103 -14.227 1.00 96.75 188 ALA A CA 1
ATOM 1422 C C . ALA A 1 188 ? 16.420 2.706 -14.496 1.00 96.75 188 ALA A C 1
ATOM 1424 O O . ALA A 1 188 ? 15.688 1.843 -14.983 1.00 96.75 188 ALA A O 1
ATOM 1425 N N . ASP A 1 189 ? 17.705 2.483 -14.228 1.00 97.38 189 ASP A N 1
ATOM 1426 C CA . ASP A 1 189 ? 18.320 1.153 -14.191 1.00 97.38 189 ASP A CA 1
ATOM 1427 C C . ASP A 1 189 ? 18.476 0.685 -12.738 1.00 97.38 189 ASP A C 1
ATOM 1429 O O . ASP A 1 189 ? 18.097 -0.436 -12.421 1.00 97.38 189 ASP A O 1
ATOM 1433 N N . TYR A 1 190 ? 18.832 1.589 -11.823 1.00 98.06 190 TYR A N 1
ATOM 1434 C CA . TYR A 1 190 ? 18.746 1.381 -10.371 1.00 98.06 190 TYR A CA 1
ATOM 1435 C C . TYR A 1 190 ? 17.366 0.867 -9.916 1.00 98.06 190 TYR A C 1
ATOM 1437 O O . TYR A 1 190 ? 17.272 -0.183 -9.280 1.00 98.06 190 TYR A O 1
ATOM 1445 N N . TYR A 1 191 ? 16.277 1.527 -10.329 1.00 97.62 191 TYR A N 1
ATOM 1446 C CA . TYR A 1 191 ? 14.916 1.070 -10.019 1.00 97.62 191 TYR A CA 1
ATOM 1447 C C . TYR A 1 191 ? 14.555 -0.290 -10.649 1.00 97.62 191 TYR A C 1
ATOM 1449 O O . TYR A 1 191 ? 13.609 -0.928 -10.193 1.00 97.62 191 TYR A O 1
ATOM 1457 N N . ARG A 1 192 ? 15.291 -0.768 -11.666 1.00 97.44 192 ARG A N 1
ATOM 1458 C CA . ARG A 1 192 ? 15.106 -2.121 -12.226 1.00 97.44 192 ARG A CA 1
ATOM 1459 C C . ARG A 1 192 ? 15.791 -3.177 -11.370 1.00 97.44 192 ARG A C 1
ATOM 1461 O O . ARG A 1 192 ? 15.195 -4.228 -11.172 1.00 97.44 192 ARG A O 1
ATOM 1468 N N . GLU A 1 193 ? 16.968 -2.885 -10.821 1.00 98.44 193 GLU A N 1
ATOM 1469 C CA . GLU A 1 193 ? 17.636 -3.777 -9.865 1.00 98.44 193 GLU A CA 1
ATOM 1470 C C . GLU A 1 193 ? 16.821 -3.910 -8.568 1.00 98.44 193 GLU A C 1
ATOM 1472 O O . GLU A 1 193 ? 16.616 -5.024 -8.089 1.00 98.44 193 GLU A O 1
ATOM 1477 N N . LEU A 1 194 ? 16.239 -2.812 -8.060 1.00 98.31 194 LEU A N 1
ATOM 1478 C CA . LEU A 1 194 ? 15.294 -2.881 -6.935 1.00 98.31 194 LEU A CA 1
ATOM 1479 C C . LEU A 1 194 ? 14.041 -3.708 -7.265 1.00 98.31 194 LEU A C 1
ATOM 1481 O O . LEU A 1 194 ? 13.617 -4.528 -6.455 1.00 98.31 194 LEU A O 1
ATOM 1485 N N . GLN A 1 195 ? 13.452 -3.535 -8.454 1.00 97.69 195 GLN A N 1
ATOM 1486 C CA . GLN A 1 195 ? 12.302 -4.341 -8.890 1.00 97.69 195 GLN A CA 1
ATOM 1487 C C . GLN A 1 195 ? 12.662 -5.823 -9.099 1.00 97.69 195 GLN A C 1
ATOM 1489 O O . GLN A 1 195 ? 11.825 -6.688 -8.848 1.00 97.69 195 GLN A O 1
ATOM 1494 N N . ALA A 1 196 ? 13.892 -6.134 -9.516 1.00 97.88 196 ALA A N 1
ATOM 1495 C CA . ALA A 1 196 ? 14.386 -7.504 -9.634 1.00 97.88 196 ALA A CA 1
ATOM 1496 C C . ALA A 1 196 ? 14.613 -8.160 -8.260 1.00 97.88 196 ALA A C 1
ATOM 1498 O O . ALA A 1 196 ? 14.269 -9.327 -8.085 1.00 97.88 196 ALA A O 1
ATOM 1499 N N . LEU A 1 197 ? 15.119 -7.410 -7.274 1.00 98.31 197 LEU A N 1
ATOM 1500 C CA . LEU A 1 197 ? 15.214 -7.868 -5.885 1.00 98.31 197 LEU A CA 1
ATOM 1501 C C . LEU A 1 197 ? 13.819 -8.077 -5.268 1.00 98.31 197 LEU A C 1
ATOM 1503 O O . LEU A 1 197 ? 13.563 -9.138 -4.706 1.00 98.31 197 LEU A O 1
ATOM 1507 N N . ASN A 1 198 ? 12.891 -7.132 -5.461 1.00 98.12 198 ASN A N 1
ATOM 1508 C CA . ASN A 1 198 ? 11.491 -7.255 -5.034 1.00 98.12 198 ASN A CA 1
ATOM 1509 C C . ASN A 1 198 ? 10.820 -8.511 -5.604 1.00 98.12 198 ASN A C 1
ATOM 1511 O O . ASN A 1 198 ? 10.072 -9.184 -4.903 1.00 98.12 198 ASN A O 1
ATOM 1515 N N . ALA A 1 199 ? 11.083 -8.849 -6.870 1.00 96.94 199 ALA A N 1
ATOM 1516 C CA . ALA A 1 199 ? 10.484 -10.017 -7.514 1.00 96.94 199 ALA A CA 1
ATOM 1517 C C . ALA A 1 199 ? 10.846 -11.352 -6.831 1.00 96.94 199 ALA A C 1
ATOM 1519 O O . ALA A 1 199 ? 10.070 -12.298 -6.939 1.00 96.94 199 ALA A O 1
ATOM 1520 N N . ARG A 1 200 ? 11.965 -11.431 -6.087 1.00 97.06 200 ARG A N 1
ATOM 1521 C CA . ARG A 1 200 ? 12.357 -12.634 -5.322 1.00 97.06 200 ARG A CA 1
ATOM 1522 C C . ARG A 1 200 ? 11.414 -12.951 -4.160 1.00 97.06 200 ARG A C 1
ATOM 1524 O O . ARG A 1 200 ? 11.374 -14.094 -3.728 1.00 97.06 200 ARG A O 1
ATOM 1531 N N . LEU A 1 201 ? 10.651 -11.968 -3.675 1.00 96.31 201 LEU A N 1
ATOM 1532 C CA . LEU A 1 201 ? 9.655 -12.159 -2.613 1.00 96.31 201 LEU A CA 1
ATOM 1533 C C . LEU A 1 201 ? 8.414 -12.932 -3.093 1.00 96.31 201 LEU A C 1
ATOM 1535 O O . LEU A 1 201 ? 7.589 -13.307 -2.268 1.00 96.31 201 LEU A O 1
ATOM 1539 N N . HIS A 1 202 ? 8.257 -13.130 -4.410 1.00 94.56 202 HIS A N 1
ATOM 1540 C CA . HIS A 1 202 ? 7.145 -13.829 -5.077 1.00 94.56 202 HIS A CA 1
ATOM 1541 C C . HIS A 1 202 ? 5.714 -13.331 -4.755 1.00 94.56 202 HIS A C 1
ATOM 1543 O O . HIS A 1 202 ? 4.741 -13.882 -5.269 1.00 94.56 202 HIS A O 1
ATOM 1549 N N . ASP A 1 203 ? 5.573 -12.248 -3.989 1.00 90.94 203 ASP A N 1
ATOM 1550 C CA . ASP A 1 203 ? 4.309 -11.584 -3.671 1.00 90.94 203 ASP A CA 1
ATOM 1551 C C . ASP A 1 203 ? 3.922 -10.525 -4.726 1.00 90.94 203 ASP A C 1
ATOM 1553 O O . ASP A 1 203 ? 4.764 -9.815 -5.276 1.00 90.94 203 ASP A O 1
ATOM 1557 N N . GLY A 1 204 ? 2.618 -10.408 -4.993 1.00 87.75 204 GLY A N 1
ATOM 1558 C CA . GLY A 1 204 ? 2.041 -9.411 -5.897 1.00 87.75 204 GLY A CA 1
ATOM 1559 C C . GLY A 1 204 ? 1.686 -8.073 -5.237 1.00 87.75 204 GLY A C 1
ATOM 1560 O O . GLY A 1 204 ? 1.448 -7.099 -5.953 1.00 87.75 204 GLY A O 1
ATOM 1561 N N . HIS A 1 205 ? 1.639 -8.002 -3.903 1.00 86.75 205 HIS A N 1
ATOM 1562 C CA . HIS A 1 205 ? 1.241 -6.800 -3.159 1.00 86.75 205 HIS A CA 1
ATOM 1563 C C . HIS A 1 205 ? 2.450 -5.909 -2.831 1.00 86.75 205 HIS A C 1
ATOM 1565 O O . HIS A 1 205 ? 2.384 -4.686 -2.976 1.00 86.75 205 HIS A O 1
ATOM 1571 N N . THR A 1 206 ? 3.588 -6.513 -2.493 1.00 90.12 206 THR A N 1
ATOM 1572 C CA . THR A 1 206 ? 4.873 -5.839 -2.270 1.00 90.12 206 THR A CA 1
ATOM 1573 C C . THR A 1 206 ? 5.459 -5.369 -3.604 1.00 90.12 206 THR A C 1
ATOM 1575 O O . THR A 1 206 ? 5.774 -6.176 -4.475 1.00 90.12 206 THR A O 1
ATOM 1578 N N . ASN A 1 207 ? 5.592 -4.052 -3.791 1.00 92.06 207 ASN A N 1
ATOM 1579 C CA . ASN A 1 207 ? 5.983 -3.443 -5.067 1.00 92.06 207 ASN A CA 1
ATOM 1580 C C . ASN A 1 207 ? 6.951 -2.266 -4.872 1.00 92.06 207 ASN A C 1
ATOM 1582 O O . ASN A 1 207 ? 6.718 -1.396 -4.035 1.00 92.06 207 ASN A O 1
ATOM 1586 N N . VAL A 1 208 ? 7.971 -2.171 -5.733 1.00 94.31 208 VAL A N 1
ATOM 1587 C CA . VAL A 1 208 ? 8.848 -0.991 -5.842 1.00 94.31 208 VAL A CA 1
ATOM 1588 C C . VAL A 1 208 ? 8.391 -0.097 -6.999 1.00 94.31 208 VAL A C 1
ATOM 1590 O O . VAL A 1 208 ? 8.497 -0.469 -8.172 1.00 94.31 208 VAL A O 1
ATOM 1593 N N . TYR A 1 209 ? 7.915 1.105 -6.674 1.00 92.69 209 TYR A N 1
ATOM 1594 C CA . TYR A 1 209 ? 7.470 2.106 -7.647 1.00 92.69 209 TYR A CA 1
ATOM 1595 C C . TYR A 1 209 ? 8.581 3.131 -7.946 1.00 92.69 209 TYR A C 1
ATOM 1597 O O . TYR A 1 209 ? 9.162 3.674 -7.010 1.00 92.69 209 TYR A O 1
ATOM 1605 N N . PRO A 1 210 ? 8.878 3.434 -9.225 1.00 92.44 210 PRO A N 1
ATOM 1606 C CA . PRO A 1 210 ? 9.803 4.494 -9.599 1.00 92.44 210 PRO A CA 1
ATOM 1607 C C . PRO A 1 210 ? 9.121 5.879 -9.527 1.00 92.44 210 PRO A C 1
ATOM 1609 O O . PRO A 1 210 ? 7.890 5.962 -9.619 1.00 92.44 210 PRO A O 1
ATOM 1612 N N . PRO A 1 211 ? 9.900 6.974 -9.425 1.00 92.81 211 PRO A N 1
ATOM 1613 C CA . PRO A 1 211 ? 9.391 8.346 -9.360 1.00 92.81 211 PRO A CA 1
ATOM 1614 C C . PRO A 1 211 ? 8.525 8.734 -10.567 1.00 92.81 211 PRO A C 1
ATOM 1616 O O . PRO A 1 211 ? 8.569 8.105 -11.632 1.00 92.81 211 PRO A O 1
ATOM 1619 N N . ARG A 1 212 ? 7.729 9.801 -10.399 1.00 91.62 212 ARG A N 1
ATOM 1620 C CA . ARG A 1 2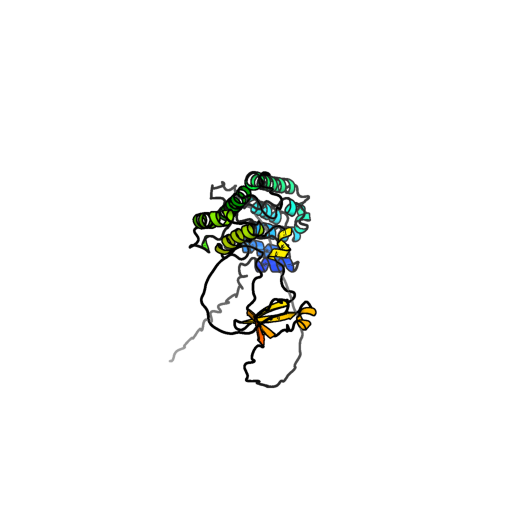12 ? 6.730 10.280 -11.375 1.00 91.62 212 ARG A CA 1
ATOM 1621 C C . ARG A 1 212 ? 7.309 10.425 -12.784 1.00 91.62 212 ARG A C 1
ATOM 1623 O O . ARG A 1 212 ? 6.685 9.983 -13.746 1.00 91.62 212 ARG A O 1
ATOM 1630 N N . ASP A 1 213 ? 8.507 10.975 -12.866 1.00 93.06 213 ASP A N 1
ATOM 1631 C CA . ASP A 1 213 ? 9.282 11.303 -14.067 1.00 93.06 213 ASP A CA 1
ATOM 1632 C C . ASP A 1 213 ? 9.647 10.054 -14.881 1.00 93.06 213 ASP A C 1
ATOM 1634 O O . ASP A 1 213 ? 9.696 10.070 -16.111 1.00 93.06 213 ASP A O 1
ATOM 1638 N N . LEU A 1 214 ? 9.798 8.917 -14.197 1.00 93.62 214 LEU A N 1
ATOM 1639 C CA . LEU A 1 214 ? 10.068 7.619 -14.804 1.00 93.62 214 LEU A CA 1
ATOM 1640 C C . LEU A 1 214 ? 8.802 6.830 -15.158 1.00 93.62 214 LEU A C 1
ATOM 1642 O O . LEU A 1 214 ? 8.897 5.846 -15.899 1.00 93.62 214 LEU A O 1
ATOM 1646 N N . ARG A 1 215 ? 7.603 7.253 -14.726 1.00 90.12 215 ARG A N 1
ATOM 1647 C CA . ARG A 1 215 ? 6.348 6.550 -15.059 1.00 90.12 215 ARG A CA 1
ATOM 1648 C C . ARG A 1 215 ? 6.143 6.363 -16.573 1.00 90.12 215 ARG A C 1
ATOM 1650 O O . ARG A 1 215 ? 5.760 5.254 -16.945 1.00 90.12 215 ARG A O 1
ATOM 1657 N N . PRO A 1 216 ? 6.463 7.318 -17.473 1.00 89.06 216 PRO A N 1
ATOM 1658 C CA . PRO A 1 216 ? 6.426 7.073 -18.918 1.00 89.06 216 PRO A CA 1
ATOM 1659 C C . PRO A 1 216 ? 7.420 5.992 -19.385 1.00 89.06 216 PRO A C 1
ATOM 1661 O O . PRO A 1 216 ? 7.068 5.163 -20.224 1.00 89.06 216 PRO A O 1
ATOM 1664 N N . ARG A 1 217 ? 8.637 5.936 -18.819 1.00 87.88 217 ARG A N 1
ATOM 1665 C CA . ARG A 1 217 ? 9.686 4.950 -19.175 1.00 87.88 217 ARG A CA 1
ATOM 1666 C C . ARG A 1 217 ? 9.379 3.530 -18.673 1.00 87.88 217 ARG A C 1
ATOM 1668 O O . ARG A 1 217 ? 9.885 2.574 -19.260 1.00 87.88 217 ARG A O 1
ATOM 1675 N N . PHE A 1 218 ? 8.571 3.383 -17.620 1.00 89.06 218 PHE A N 1
ATOM 1676 C CA . PHE A 1 218 ? 8.225 2.085 -17.016 1.00 89.06 218 PHE A CA 1
ATOM 1677 C C . PHE A 1 218 ? 6.811 1.590 -17.359 1.00 89.06 218 PHE A C 1
ATOM 1679 O O . PHE A 1 218 ? 6.619 0.388 -17.534 1.00 89.06 218 PHE A O 1
ATOM 1686 N N . TYR A 1 219 ? 5.826 2.486 -17.471 1.00 87.38 219 TYR A N 1
ATOM 1687 C CA . TYR A 1 219 ? 4.402 2.130 -17.516 1.00 87.38 219 TYR A CA 1
ATOM 1688 C C . TYR A 1 219 ? 3.673 2.518 -18.810 1.00 87.38 219 TYR A C 1
ATOM 1690 O O . TYR A 1 219 ? 2.461 2.307 -18.897 1.00 87.38 219 TYR A O 1
ATOM 1698 N N . THR A 1 220 ? 4.377 3.014 -19.836 1.00 85.19 220 THR A N 1
ATOM 1699 C CA . THR A 1 220 ? 3.800 3.134 -21.186 1.00 85.19 220 THR A CA 1
ATOM 1700 C C . THR A 1 220 ? 3.390 1.753 -21.696 1.00 85.19 220 THR A C 1
ATOM 1702 O O . THR A 1 220 ? 4.228 0.911 -22.017 1.00 85.19 220 THR A O 1
ATOM 1705 N N . LYS A 1 221 ? 2.078 1.526 -21.781 1.00 81.31 221 LYS A N 1
ATOM 1706 C CA . LYS A 1 221 ? 1.471 0.337 -22.388 1.00 81.31 221 LYS A CA 1
ATOM 1707 C C . LYS A 1 221 ? 1.027 0.703 -23.810 1.00 81.31 221 LYS A C 1
ATOM 1709 O O . LYS A 1 221 ? 0.500 1.800 -23.991 1.00 81.31 221 LYS A O 1
ATOM 1714 N N . PRO A 1 222 ? 1.201 -0.173 -24.818 1.00 83.31 222 PRO A N 1
ATOM 1715 C CA . PRO A 1 222 ? 0.614 0.064 -26.135 1.00 83.31 222 PRO A CA 1
ATOM 1716 C C . PRO A 1 222 ? -0.914 0.161 -26.009 1.00 83.31 222 PRO A C 1
ATOM 1718 O O . PRO A 1 222 ? -1.506 -0.484 -25.140 1.00 83.31 222 PRO A O 1
ATOM 1721 N N . ALA A 1 223 ? -1.553 0.947 -26.879 1.00 91.62 223 ALA A N 1
ATOM 1722 C CA . ALA A 1 223 ? -2.988 1.240 -26.842 1.00 91.62 223 ALA A CA 1
ATOM 1723 C C . ALA A 1 223 ? -3.857 0.063 -27.341 1.00 91.62 223 ALA A C 1
ATOM 1725 O O . ALA A 1 223 ? -4.654 0.175 -28.268 1.00 91.62 223 ALA A O 1
ATOM 1726 N N . LEU A 1 224 ? -3.689 -1.099 -26.714 1.00 93.25 224 LEU A N 1
ATOM 1727 C CA . LEU A 1 224 ? -4.390 -2.343 -26.998 1.00 93.25 224 LEU A CA 1
ATOM 1728 C C . LEU A 1 224 ? -4.635 -3.137 -25.703 1.00 93.25 224 LEU A C 1
ATOM 1730 O O . LEU A 1 224 ? -4.193 -2.772 -24.608 1.00 93.25 224 LEU A O 1
ATOM 1734 N N . ARG A 1 225 ? -5.372 -4.238 -25.825 1.00 93.31 225 ARG A N 1
ATOM 1735 C CA . ARG A 1 225 ? -5.524 -5.271 -24.798 1.00 93.31 225 ARG A CA 1
ATOM 1736 C C . ARG A 1 225 ? -5.128 -6.619 -25.380 1.00 93.31 225 ARG A C 1
ATOM 1738 O O . ARG A 1 225 ? -5.397 -6.901 -26.548 1.00 93.31 225 ARG A O 1
ATOM 1745 N N . THR A 1 226 ? -4.518 -7.442 -24.541 1.00 93.75 226 THR A N 1
ATOM 1746 C CA . THR A 1 226 ? -4.221 -8.847 -24.813 1.00 93.75 226 THR A CA 1
ATOM 1747 C C . THR A 1 226 ? -4.824 -9.729 -23.725 1.00 93.75 226 THR A C 1
ATOM 1749 O O . THR A 1 226 ? -5.129 -9.256 -22.630 1.00 93.75 226 THR A O 1
ATOM 1752 N N . ALA A 1 227 ? -4.986 -11.014 -24.024 1.00 94.50 227 ALA A N 1
ATOM 1753 C CA . ALA A 1 227 ? -5.282 -12.054 -23.044 1.00 94.50 227 ALA A CA 1
ATOM 1754 C C . ALA A 1 227 ? -4.441 -13.303 -23.340 1.00 94.50 227 ALA A C 1
ATOM 1756 O O . ALA A 1 227 ? -4.058 -13.532 -24.490 1.00 94.50 227 ALA A O 1
ATOM 1757 N N . LYS A 1 228 ? -4.169 -14.112 -22.308 1.00 94.50 228 LYS A N 1
ATOM 1758 C CA . LYS A 1 228 ? -3.590 -15.449 -22.476 1.00 94.50 228 LYS A CA 1
ATOM 1759 C C . LYS A 1 228 ? -4.731 -16.450 -22.673 1.00 94.50 228 LYS A C 1
ATOM 1761 O O . LYS A 1 228 ? -5.505 -16.672 -21.749 1.00 94.50 228 LYS A O 1
ATOM 1766 N N . ILE A 1 229 ? -4.846 -17.018 -23.869 1.00 93.69 229 ILE A N 1
ATOM 1767 C CA . ILE A 1 229 ? -5.903 -17.956 -24.277 1.00 93.69 229 ILE A CA 1
ATOM 1768 C C . ILE A 1 229 ? -5.207 -19.172 -24.889 1.00 93.69 229 ILE A C 1
ATOM 1770 O O . ILE A 1 229 ? -4.365 -19.003 -25.764 1.00 93.69 229 ILE A O 1
ATOM 1774 N N . GLU A 1 230 ? -5.505 -20.382 -24.402 1.00 92.75 230 GLU A N 1
ATOM 1775 C CA . GLU A 1 230 ? -4.886 -21.638 -24.884 1.00 92.75 230 GLU A CA 1
ATOM 1776 C C . GLU A 1 230 ? -3.340 -21.569 -24.926 1.00 92.75 230 GLU A C 1
ATOM 1778 O O . GLU A 1 230 ? -2.682 -21.968 -25.883 1.00 92.75 230 GLU A O 1
ATOM 1783 N N . GLY A 1 231 ? -2.745 -20.967 -23.889 1.00 92.81 231 GLY A N 1
ATOM 1784 C CA . GLY A 1 231 ? -1.299 -20.729 -23.779 1.00 92.81 231 GLY A CA 1
ATOM 1785 C C . GLY A 1 231 ? -0.769 -19.518 -24.563 1.00 92.81 231 GLY A C 1
ATOM 1786 O O . GLY A 1 231 ? 0.280 -18.987 -24.200 1.00 92.81 231 GLY A O 1
ATOM 1787 N N . LYS A 1 232 ? -1.504 -19.033 -25.569 1.00 92.75 232 LYS A N 1
ATOM 1788 C CA . LYS A 1 232 ? -1.104 -17.976 -26.510 1.00 92.75 232 LYS A CA 1
ATOM 1789 C C . LYS A 1 232 ? -1.490 -16.581 -26.037 1.00 92.75 232 LYS A C 1
ATOM 1791 O O . LYS A 1 232 ? -2.527 -16.401 -25.408 1.00 92.75 232 LYS A O 1
ATOM 1796 N N . VAL A 1 233 ? -0.700 -15.570 -26.400 1.00 93.44 233 VAL A N 1
ATOM 1797 C CA . VAL A 1 233 ? -1.036 -14.157 -26.154 1.00 93.44 233 VAL A CA 1
ATOM 1798 C C . VAL A 1 233 ? -1.750 -13.594 -27.382 1.00 93.44 233 VAL A C 1
ATOM 1800 O O . VAL A 1 233 ? -1.117 -13.316 -28.400 1.00 93.44 233 VAL A O 1
ATOM 1803 N N . LEU A 1 234 ? -3.070 -13.428 -27.291 1.00 95.62 234 LEU A N 1
ATOM 1804 C CA . LEU A 1 234 ? -3.900 -12.899 -28.377 1.00 95.62 234 LEU A CA 1
ATOM 1805 C C . LEU A 1 234 ? -4.280 -11.439 -28.116 1.00 95.62 234 LEU A C 1
ATOM 1807 O O . LEU A 1 234 ? -4.583 -11.074 -26.979 1.00 95.62 234 LEU A O 1
ATOM 1811 N N . ILE A 1 235 ? -4.316 -10.609 -29.163 1.00 95.19 235 ILE A N 1
ATOM 1812 C CA . ILE A 1 235 ? -4.920 -9.268 -29.101 1.00 95.19 235 ILE A CA 1
ATOM 1813 C C . ILE A 1 235 ? -6.438 -9.427 -28.943 1.00 95.19 235 ILE A C 1
ATOM 1815 O O . ILE A 1 235 ? -7.075 -10.111 -29.740 1.00 95.19 235 ILE A O 1
ATOM 1819 N N . THR A 1 236 ? -7.035 -8.783 -27.940 1.00 95.31 236 THR A N 1
ATOM 1820 C CA . THR A 1 236 ? -8.482 -8.857 -27.654 1.00 95.31 236 THR A CA 1
ATOM 1821 C C . THR A 1 236 ? -9.230 -7.565 -27.972 1.00 95.31 236 THR A C 1
ATOM 1823 O O . THR A 1 236 ? -10.418 -7.607 -28.282 1.00 95.31 236 THR A O 1
ATOM 1826 N N . ARG A 1 237 ? -8.554 -6.410 -27.933 1.00 94.44 237 ARG A N 1
ATOM 1827 C CA . ARG A 1 237 ? -9.119 -5.101 -28.300 1.00 94.44 237 ARG A CA 1
ATOM 1828 C C . ARG A 1 237 ? -8.006 -4.146 -28.737 1.00 94.44 237 ARG A C 1
ATOM 1830 O O . ARG A 1 237 ? -6.931 -4.154 -28.143 1.00 94.44 237 ARG A O 1
ATOM 1837 N N . LEU A 1 238 ? -8.283 -3.294 -29.720 1.00 93.06 238 LEU A N 1
ATOM 1838 C CA . LEU A 1 238 ? -7.498 -2.085 -29.993 1.00 93.06 238 LEU A CA 1
ATOM 1839 C C . LEU A 1 238 ? -8.189 -0.894 -29.318 1.00 93.06 238 LEU A C 1
ATOM 1841 O O . LEU A 1 238 ? -9.417 -0.837 -29.294 1.00 93.06 238 LEU A O 1
ATOM 1845 N N . LEU A 1 239 ? -7.411 0.011 -28.729 1.00 91.88 239 LEU A N 1
ATOM 1846 C CA . LEU A 1 239 ? -7.898 1.220 -28.049 1.00 91.88 239 LEU A CA 1
ATOM 1847 C C . LEU A 1 239 ? -7.568 2.490 -28.847 1.00 91.88 239 LEU A C 1
ATOM 1849 O O . LEU A 1 239 ? -8.258 3.490 -28.703 1.00 91.88 239 LEU A O 1
ATOM 1853 N N . ASP A 1 240 ? -6.543 2.422 -29.696 1.00 91.31 240 ASP A N 1
ATOM 1854 C CA . ASP A 1 240 ? -6.178 3.440 -30.681 1.00 91.31 240 ASP A CA 1
ATOM 1855 C C . ASP A 1 240 ? -6.511 2.927 -32.101 1.00 91.31 240 ASP A C 1
ATOM 1857 O O . ASP A 1 240 ? -5.977 1.883 -32.503 1.00 91.31 240 ASP A O 1
ATOM 1861 N N . PRO A 1 241 ? -7.369 3.622 -32.877 1.00 88.50 241 PRO A N 1
ATOM 1862 C CA . PRO A 1 241 ? -7.673 3.274 -34.265 1.00 88.50 241 PRO A CA 1
ATOM 1863 C C . PRO A 1 241 ? -6.450 3.233 -35.194 1.00 88.50 241 PRO A C 1
ATOM 1865 O O . PRO A 1 241 ? -6.433 2.429 -36.127 1.00 88.50 241 PRO A O 1
ATOM 1868 N N . ALA A 1 242 ? -5.401 4.025 -34.942 1.00 91.25 242 ALA A N 1
ATOM 1869 C CA . ALA A 1 242 ? -4.198 4.044 -35.780 1.00 91.25 242 ALA A CA 1
ATOM 1870 C C . ALA A 1 242 ? -3.448 2.698 -35.774 1.00 91.25 242 ALA A C 1
ATOM 1872 O O . ALA A 1 242 ? -2.729 2.375 -36.723 1.00 91.25 242 ALA A O 1
ATOM 1873 N N . LEU A 1 243 ? -3.664 1.863 -34.751 1.00 90.12 243 LEU A N 1
ATOM 1874 C CA . LEU A 1 243 ? -3.142 0.498 -34.701 1.00 90.12 243 LEU A CA 1
ATOM 1875 C C . LEU A 1 243 ? -3.792 -0.430 -35.739 1.00 90.12 243 LEU A C 1
ATOM 1877 O O . LEU A 1 243 ? -3.118 -1.335 -36.233 1.00 90.12 243 LEU A O 1
ATOM 1881 N N . ALA A 1 244 ? -5.056 -0.198 -36.108 1.00 88.62 244 ALA A N 1
ATOM 1882 C CA . ALA A 1 244 ? -5.705 -0.937 -37.191 1.00 88.62 244 ALA A CA 1
ATOM 1883 C C . ALA A 1 244 ? -5.072 -0.575 -38.545 1.00 88.62 244 ALA A C 1
ATOM 1885 O O . ALA A 1 244 ? -4.717 -1.460 -39.322 1.00 88.62 244 ALA A O 1
ATOM 1886 N N . SER A 1 245 ? -4.797 0.714 -38.769 1.00 89.19 245 SER A N 1
ATOM 1887 C CA . SER A 1 245 ? -4.038 1.211 -39.929 1.00 89.19 245 SER A CA 1
ATOM 1888 C C . SER A 1 245 ? -2.583 0.712 -39.972 1.00 89.19 245 SER A C 1
ATOM 1890 O O . SER A 1 245 ? -1.950 0.735 -41.025 1.00 89.19 245 SER A O 1
ATOM 1892 N N . ALA A 1 246 ? -2.046 0.232 -38.845 1.00 87.44 246 ALA A N 1
ATOM 1893 C CA . ALA A 1 246 ? -0.751 -0.445 -38.755 1.00 87.44 246 ALA A CA 1
ATOM 1894 C C . ALA A 1 246 ? -0.833 -1.977 -38.949 1.00 87.44 246 ALA A C 1
ATOM 1896 O O . ALA A 1 246 ? 0.177 -2.664 -38.790 1.00 87.44 246 ALA A O 1
ATOM 1897 N N . GLY A 1 247 ? -2.009 -2.521 -39.284 1.00 89.56 247 GLY A N 1
ATOM 1898 C CA . GLY A 1 247 ? -2.228 -3.950 -39.522 1.00 89.56 247 GLY A CA 1
ATOM 1899 C C . GLY A 1 247 ? -2.459 -4.792 -38.262 1.00 89.56 247 GLY A C 1
ATOM 1900 O O . GLY A 1 247 ? -2.424 -6.020 -38.347 1.00 89.56 247 GLY A O 1
ATOM 1901 N N . LEU A 1 248 ? -2.692 -4.179 -37.094 1.00 92.94 248 LEU A N 1
ATOM 1902 C CA . LEU A 1 248 ? -3.134 -4.920 -35.909 1.00 92.94 248 LEU A CA 1
ATOM 1903 C C . LEU A 1 248 ? -4.640 -5.196 -35.978 1.00 92.94 248 LEU A C 1
ATOM 1905 O O . LEU A 1 248 ? -5.415 -4.383 -36.472 1.00 92.94 248 LEU A O 1
ATOM 1909 N N . ALA A 1 249 ? -5.068 -6.327 -35.419 1.00 94.56 249 ALA A N 1
ATOM 1910 C CA . ALA A 1 249 ? -6.475 -6.688 -35.279 1.00 94.56 249 ALA A CA 1
ATOM 1911 C C . ALA A 1 249 ? -6.681 -7.598 -34.053 1.00 94.56 249 ALA A C 1
ATOM 1913 O O . ALA A 1 249 ? -5.756 -8.327 -33.671 1.00 94.56 249 ALA A O 1
ATOM 1914 N N . PRO A 1 250 ? -7.878 -7.607 -33.435 1.00 94.88 250 PRO A N 1
ATOM 1915 C CA . PRO A 1 250 ? -8.256 -8.649 -32.484 1.00 94.88 250 PRO A CA 1
ATOM 1916 C C . PRO A 1 250 ? -8.144 -10.050 -33.110 1.00 94.88 250 PRO A C 1
ATOM 1918 O O . PRO A 1 250 ? -8.458 -10.244 -34.281 1.00 94.88 250 PRO A O 1
ATOM 1921 N N . GLY A 1 251 ? -7.690 -11.032 -32.330 1.00 92.19 251 GLY A N 1
ATOM 1922 C CA . GLY A 1 251 ? -7.440 -12.405 -32.783 1.00 92.19 251 GLY A CA 1
ATOM 1923 C C . GLY A 1 251 ? -6.051 -12.660 -33.388 1.00 92.19 251 GLY A C 1
ATOM 1924 O O . GLY A 1 251 ? -5.730 -13.813 -33.674 1.00 92.19 251 GLY A O 1
ATOM 1925 N N . LEU A 1 252 ? -5.202 -11.636 -33.554 1.00 94.19 252 LEU A N 1
ATOM 1926 C CA . LEU A 1 252 ? -3.786 -11.844 -33.886 1.00 94.19 252 LEU A CA 1
ATOM 1927 C C . LEU A 1 252 ? -2.998 -12.370 -32.679 1.00 94.19 252 LEU A C 1
ATOM 1929 O O . LEU A 1 252 ? -3.191 -11.917 -31.549 1.00 94.19 252 LEU A O 1
ATOM 1933 N N . GLU A 1 253 ? -2.067 -13.284 -32.947 1.00 94.25 253 GLU A N 1
ATOM 1934 C CA . GLU A 1 253 ? -1.147 -13.856 -31.967 1.00 94.25 253 GLU A CA 1
ATOM 1935 C C . GLU A 1 253 ? 0.141 -13.023 -31.885 1.00 94.25 253 GLU A C 1
ATOM 1937 O O . GLU A 1 253 ? 0.831 -12.816 -32.890 1.00 94.25 253 GLU A O 1
ATOM 1942 N N . VAL A 1 254 ? 0.472 -12.554 -30.679 1.00 90.06 254 VAL A N 1
ATOM 1943 C CA . VAL A 1 254 ? 1.712 -11.827 -30.378 1.00 90.06 254 VAL A CA 1
ATOM 1944 C C . VAL A 1 254 ? 2.829 -12.849 -30.163 1.00 90.06 254 VAL A C 1
ATOM 1946 O O . VAL A 1 254 ? 3.069 -13.293 -29.042 1.00 90.06 254 VAL A O 1
ATOM 1949 N N . VAL A 1 255 ? 3.503 -13.243 -31.247 1.00 88.06 255 VAL A N 1
ATOM 1950 C CA . VAL A 1 255 ? 4.549 -14.283 -31.197 1.00 88.06 255 VAL A CA 1
ATOM 1951 C C . VAL A 1 255 ? 5.918 -13.744 -30.769 1.00 88.06 255 VAL A C 1
ATOM 1953 O O . VAL A 1 255 ? 6.733 -14.506 -30.258 1.00 88.06 255 VAL A O 1
ATOM 1956 N N . SER A 1 256 ? 6.193 -12.445 -30.945 1.00 79.81 256 SER A N 1
ATOM 1957 C CA . SER A 1 256 ? 7.373 -11.793 -30.355 1.00 79.81 256 SER A CA 1
ATOM 1958 C C . SER A 1 256 ? 7.265 -10.265 -30.317 1.00 79.81 256 SER A C 1
ATOM 1960 O O . SER A 1 256 ? 6.600 -9.641 -31.144 1.00 79.81 256 SER A O 1
ATOM 1962 N N . GLY A 1 257 ? 7.976 -9.638 -29.377 1.00 68.88 257 GLY A N 1
ATOM 1963 C CA . GLY A 1 257 ? 8.128 -8.186 -29.305 1.00 68.88 257 GLY A CA 1
ATOM 1964 C C . GLY A 1 257 ? 9.527 -7.808 -28.832 1.00 68.88 257 GLY A C 1
ATOM 1965 O O . GLY A 1 257 ? 10.014 -8.337 -27.835 1.00 68.88 257 GLY A O 1
ATOM 1966 N N . ARG A 1 258 ? 10.191 -6.883 -29.534 1.00 58.59 258 ARG A N 1
ATOM 1967 C CA . ARG A 1 258 ? 11.496 -6.363 -29.099 1.00 58.59 258 ARG A CA 1
ATOM 1968 C C . ARG A 1 258 ? 11.296 -5.333 -27.987 1.00 58.59 258 ARG A C 1
ATOM 1970 O O . ARG A 1 258 ? 10.724 -4.274 -28.240 1.00 58.59 258 ARG A O 1
ATOM 1977 N N . ARG A 1 259 ? 11.855 -5.571 -26.794 1.00 48.22 259 ARG A N 1
ATOM 1978 C CA . ARG A 1 259 ? 12.124 -4.478 -25.842 1.00 48.22 259 ARG A CA 1
ATOM 1979 C C . ARG A 1 259 ? 13.064 -3.478 -26.525 1.00 48.22 259 ARG A C 1
ATOM 1981 O O . ARG A 1 259 ? 14.227 -3.794 -26.765 1.00 48.22 259 ARG A O 1
ATOM 1988 N N . ARG A 1 260 ? 12.589 -2.261 -26.816 1.00 41.81 260 ARG A N 1
ATOM 1989 C CA . ARG A 1 260 ? 13.491 -1.122 -27.045 1.00 41.81 260 ARG A CA 1
ATOM 1990 C C . ARG A 1 260 ? 14.106 -0.753 -25.697 1.00 41.81 260 ARG A C 1
ATOM 1992 O O . ARG A 1 260 ? 13.477 -0.070 -24.894 1.00 41.81 260 ARG A O 1
ATOM 1999 N N . ALA A 1 261 ? 15.315 -1.241 -25.440 1.00 36.81 261 ALA A N 1
ATOM 2000 C CA . ALA A 1 261 ? 16.132 -0.720 -24.355 1.00 36.81 261 ALA A CA 1
ATOM 2001 C C . ALA A 1 261 ? 16.418 0.776 -24.588 1.00 36.81 261 ALA A C 1
ATOM 2003 O O . ALA A 1 261 ? 16.541 1.223 -25.733 1.00 36.81 261 ALA A O 1
ATOM 2004 N N . GLY A 1 262 ? 16.538 1.539 -23.498 1.00 33.09 262 GLY A N 1
ATOM 2005 C CA . GLY A 1 262 ? 17.194 2.847 -23.546 1.00 33.09 262 GLY A CA 1
ATOM 2006 C C . GLY A 1 262 ? 18.655 2.684 -23.980 1.00 33.09 262 GLY A C 1
ATOM 2007 O O . GLY A 1 262 ? 19.206 1.586 -23.898 1.00 33.09 262 GLY A O 1
ATOM 2008 N N . ARG A 1 263 ? 19.280 3.752 -24.485 1.00 33.84 263 ARG A N 1
ATOM 2009 C CA . ARG A 1 263 ? 20.655 3.687 -25.009 1.00 33.84 263 ARG A CA 1
ATOM 2010 C C . ARG A 1 263 ? 21.635 3.266 -23.902 1.00 33.84 263 ARG A C 1
ATOM 2012 O O . ARG A 1 263 ? 21.781 3.999 -22.934 1.00 33.84 263 ARG A O 1
ATOM 2019 N N . GLY A 1 264 ? 22.342 2.145 -24.075 1.00 31.23 264 GLY A N 1
ATOM 2020 C CA . GLY A 1 264 ? 23.417 1.741 -23.162 1.00 31.23 264 GLY A CA 1
ATOM 2021 C C . GLY A 1 264 ? 24.025 0.360 -23.447 1.00 31.23 264 GLY A C 1
ATOM 2022 O O . GLY A 1 264 ? 23.338 -0.646 -23.326 1.00 31.23 264 GLY A O 1
ATOM 2023 N N . LEU A 1 265 ? 25.339 0.347 -23.721 1.00 26.22 265 LEU A N 1
ATOM 2024 C CA . LEU A 1 265 ? 26.286 -0.791 -23.658 1.00 26.22 265 LEU A CA 1
ATOM 2025 C C . LEU A 1 265 ? 26.278 -1.873 -24.780 1.00 26.22 265 LEU A C 1
ATOM 2027 O O . LEU A 1 265 ? 25.323 -2.059 -25.528 1.00 26.22 265 LEU A O 1
ATOM 2031 N N . ARG A 1 266 ? 27.451 -2.520 -24.929 1.00 27.66 266 ARG A N 1
ATOM 2032 C CA . ARG A 1 266 ? 27.858 -3.593 -25.885 1.00 27.66 266 ARG A CA 1
ATOM 2033 C C . ARG A 1 266 ? 28.051 -4.909 -25.078 1.00 27.66 266 ARG A C 1
ATOM 2035 O O . ARG A 1 266 ? 28.045 -4.815 -23.858 1.00 27.66 266 ARG A O 1
ATOM 2042 N N . ARG A 1 267 ? 28.262 -6.142 -25.583 1.00 31.03 267 ARG A N 1
ATOM 2043 C CA . ARG A 1 267 ? 28.709 -6.785 -26.866 1.00 31.03 267 ARG A CA 1
ATOM 2044 C C . ARG A 1 267 ? 27.958 -8.180 -26.946 1.00 31.03 267 ARG A C 1
ATOM 2046 O O . ARG A 1 267 ? 27.017 -8.328 -26.180 1.00 31.03 267 ARG A O 1
ATOM 2053 N N . ALA A 1 268 ? 28.185 -9.245 -27.743 1.00 28.77 268 ALA A N 1
ATOM 2054 C CA . ALA A 1 268 ? 29.158 -9.638 -28.782 1.00 28.77 268 ALA A CA 1
ATOM 2055 C C . ALA A 1 268 ? 28.588 -10.652 -29.837 1.00 28.77 268 ALA A C 1
ATOM 2057 O O . ALA A 1 268 ? 27.668 -10.301 -30.567 1.00 28.77 268 ALA A O 1
ATOM 2058 N N . ALA A 1 269 ? 29.206 -11.838 -29.972 1.00 25.16 269 ALA A N 1
ATOM 2059 C CA . ALA A 1 269 ? 29.012 -12.932 -30.950 1.00 25.16 269 ALA A CA 1
ATOM 2060 C C . ALA A 1 269 ? 27.928 -13.962 -30.528 1.00 25.16 269 ALA A C 1
ATOM 2062 O O . ALA A 1 269 ? 27.490 -13.912 -29.383 1.00 25.16 269 ALA A O 1
ATOM 2063 N N . GLY A 1 270 ? 27.467 -14.940 -31.330 1.00 23.81 270 GLY A N 1
ATOM 2064 C CA . GLY A 1 270 ? 27.733 -15.412 -32.717 1.00 23.81 270 GLY A CA 1
ATOM 2065 C C . GLY A 1 270 ? 27.062 -16.805 -32.917 1.00 23.81 270 GLY A C 1
ATOM 2066 O O . GLY A 1 270 ? 26.452 -17.263 -31.948 1.00 23.81 270 GLY A O 1
ATOM 2067 N N . PRO A 1 271 ? 27.145 -17.521 -34.068 1.00 33.66 271 PRO A N 1
ATOM 2068 C CA . PRO A 1 271 ? 27.787 -17.223 -35.359 1.00 33.66 271 PRO A CA 1
ATOM 2069 C C . PRO A 1 271 ? 26.779 -17.032 -36.537 1.00 33.66 271 PRO A C 1
ATOM 2071 O O . PRO A 1 271 ? 25.577 -16.892 -36.329 1.00 33.66 271 PRO A O 1
ATOM 2074 N N . SER A 1 272 ? 27.285 -16.979 -37.777 1.00 26.89 272 SER A N 1
ATOM 2075 C CA . SER A 1 272 ? 26.561 -16.897 -39.072 1.00 26.89 272 SER A CA 1
ATOM 2076 C C . SER A 1 272 ? 26.102 -18.290 -39.582 1.00 26.89 272 SER A C 1
ATOM 2078 O O . SER A 1 272 ? 26.478 -19.290 -38.983 1.00 26.89 272 SER A O 1
ATOM 2080 N N . LEU A 1 273 ? 25.236 -18.494 -40.594 1.00 26.52 273 LEU A N 1
ATOM 2081 C CA . LEU A 1 273 ? 25.114 -18.012 -41.998 1.00 26.52 273 LEU A CA 1
ATOM 2082 C C . LEU A 1 273 ? 23.680 -18.333 -42.541 1.00 26.52 273 LEU A C 1
ATOM 2084 O O . LEU A 1 273 ? 22.911 -18.958 -41.813 1.00 26.52 273 LEU A O 1
ATOM 2088 N N . PRO A 1 274 ? 23.326 -18.106 -43.831 1.00 34.47 274 PRO A N 1
ATOM 2089 C CA . PRO A 1 274 ? 23.578 -16.964 -44.722 1.00 34.47 274 PRO A CA 1
ATOM 2090 C C . PRO A 1 274 ? 22.266 -16.367 -45.307 1.00 34.47 274 PRO A C 1
ATOM 2092 O O . PRO A 1 274 ? 21.200 -16.972 -45.239 1.00 34.47 274 PRO A O 1
ATOM 2095 N N . GLY A 1 275 ? 22.346 -15.208 -45.976 1.00 26.02 275 GLY A N 1
ATOM 2096 C CA . GLY A 1 275 ? 21.243 -14.689 -46.805 1.00 26.02 275 GLY A CA 1
ATOM 2097 C C . GLY A 1 275 ? 21.381 -13.204 -47.150 1.00 26.02 275 GLY A C 1
ATOM 2098 O O . GLY A 1 275 ? 21.214 -12.353 -46.280 1.00 26.02 275 GLY A O 1
ATOM 2099 N N . ARG A 1 276 ? 21.682 -12.882 -48.416 1.00 25.38 276 ARG A N 1
ATOM 2100 C CA . ARG A 1 276 ? 21.661 -11.498 -48.927 1.00 25.38 276 ARG A CA 1
ATOM 2101 C C . ARG A 1 276 ? 20.221 -10.994 -49.061 1.00 25.38 276 ARG A C 1
ATOM 2103 O O . ARG A 1 276 ? 19.377 -11.735 -49.546 1.00 25.38 276 ARG A O 1
ATOM 2110 N N . PHE A 1 277 ? 20.005 -9.712 -48.773 1.00 27.45 277 PHE A N 1
ATOM 2111 C CA . PHE A 1 277 ? 19.448 -8.755 -49.739 1.00 27.45 277 PHE A CA 1
ATOM 2112 C C . PHE A 1 277 ? 19.811 -7.327 -49.306 1.00 27.45 277 PHE A C 1
ATOM 2114 O O . PHE A 1 277 ? 19.977 -7.058 -48.114 1.00 27.45 277 PHE A O 1
ATOM 2121 N N . ASP A 1 278 ? 19.997 -6.439 -50.280 1.00 25.92 278 ASP A N 1
ATOM 2122 C CA . ASP A 1 278 ? 20.624 -5.130 -50.088 1.00 25.92 278 ASP A CA 1
ATOM 2123 C C . ASP A 1 278 ? 19.618 -3.974 -49.889 1.00 25.92 278 ASP A C 1
ATOM 2125 O O . ASP A 1 278 ? 18.490 -4.021 -50.362 1.00 25.92 278 ASP A O 1
ATOM 2129 N N . ALA A 1 279 ? 20.104 -2.928 -49.210 1.00 26.91 279 ALA A N 1
ATOM 2130 C CA . ALA A 1 279 ? 19.695 -1.514 -49.232 1.00 26.91 279 ALA A CA 1
ATOM 2131 C C . ALA A 1 279 ? 18.223 -1.046 -49.009 1.00 26.91 279 ALA A C 1
ATOM 2133 O O . ALA A 1 279 ? 17.279 -1.426 -49.689 1.00 26.91 279 ALA A O 1
ATOM 2134 N N . ALA A 1 280 ? 18.146 0.015 -48.183 1.00 24.20 280 ALA A N 1
ATOM 2135 C CA . ALA A 1 280 ? 17.152 1.107 -48.137 1.00 24.20 280 ALA A CA 1
ATOM 2136 C C . ALA A 1 280 ? 15.935 1.020 -47.180 1.00 24.20 280 ALA A C 1
ATOM 2138 O O . ALA A 1 280 ? 15.389 -0.035 -46.876 1.00 24.20 280 ALA A O 1
ATOM 2139 N N . GLY A 1 281 ? 15.500 2.202 -46.714 1.00 24.91 281 GLY A N 1
ATOM 2140 C CA . GLY A 1 281 ? 14.235 2.425 -45.993 1.00 24.91 281 GLY A CA 1
ATOM 2141 C C . GLY A 1 281 ? 14.325 2.555 -44.453 1.00 24.91 281 GLY A C 1
ATOM 2142 O O . GLY A 1 281 ? 15.172 1.928 -43.810 1.00 24.91 281 GLY A O 1
ATOM 2143 N N . PRO A 1 282 ? 13.461 3.377 -43.814 1.00 29.39 282 PRO A N 1
ATOM 2144 C CA . PRO A 1 282 ? 13.531 3.661 -42.378 1.00 29.39 282 PRO A CA 1
ATOM 2145 C C . PRO A 1 282 ? 12.988 2.521 -41.494 1.00 29.39 282 PRO A C 1
ATOM 2147 O O . PRO A 1 282 ? 11.905 1.974 -41.708 1.00 29.39 282 PRO A O 1
ATOM 2150 N N . ARG A 1 283 ? 13.727 2.201 -40.423 1.00 29.22 283 ARG A N 1
ATOM 2151 C CA . ARG A 1 283 ? 13.459 1.065 -39.521 1.00 29.22 283 ARG A CA 1
ATOM 2152 C C . ARG A 1 283 ? 12.233 1.277 -38.614 1.00 29.22 283 ARG A C 1
ATOM 2154 O O . ARG A 1 283 ? 12.364 1.775 -37.491 1.00 29.22 283 ARG A O 1
ATOM 2161 N N . ARG A 1 284 ? 11.056 0.818 -39.058 1.00 31.64 284 ARG A N 1
ATOM 2162 C CA . ARG A 1 284 ? 9.881 0.593 -38.189 1.00 31.64 284 ARG A CA 1
ATOM 2163 C C . ARG A 1 284 ? 10.152 -0.516 -37.154 1.00 31.64 284 ARG A C 1
ATOM 2165 O O . ARG A 1 284 ? 11.052 -1.340 -37.313 1.00 31.64 284 ARG A O 1
ATOM 2172 N N . ALA A 1 285 ? 9.389 -0.517 -36.060 1.00 28.22 285 ALA A N 1
ATOM 2173 C CA . ALA A 1 285 ? 9.515 -1.503 -34.988 1.00 28.22 285 ALA A CA 1
ATOM 2174 C C . ALA A 1 285 ? 8.575 -2.698 -35.223 1.00 28.22 285 ALA A C 1
ATOM 2176 O O . ALA A 1 285 ? 7.403 -2.647 -34.862 1.00 28.22 285 ALA A O 1
ATOM 2177 N N . ASN A 1 286 ? 9.092 -3.782 -35.805 1.00 34.41 286 ASN A N 1
ATOM 2178 C CA . ASN A 1 286 ? 8.296 -4.989 -36.038 1.00 34.41 286 ASN A CA 1
ATOM 2179 C C . ASN A 1 286 ? 8.098 -5.784 -34.734 1.00 34.41 286 ASN A C 1
ATOM 2181 O O . ASN A 1 286 ? 9.066 -6.294 -34.159 1.00 34.41 286 ASN A O 1
ATOM 2185 N N . LEU A 1 287 ? 6.838 -5.940 -34.315 1.00 39.34 287 LEU A N 1
ATOM 2186 C CA . LEU A 1 287 ? 6.397 -7.121 -33.567 1.00 39.34 287 LEU A CA 1
ATOM 2187 C C . LEU A 1 287 ? 6.322 -8.310 -34.533 1.00 39.34 287 LEU A C 1
ATOM 2189 O O . LEU A 1 287 ? 5.981 -8.145 -35.705 1.00 39.34 287 LEU A O 1
ATOM 2193 N N . GLY A 1 288 ? 6.603 -9.512 -34.035 1.00 36.91 288 GLY A N 1
ATOM 2194 C CA . GLY A 1 288 ? 6.225 -10.739 -34.723 1.00 36.91 288 GLY A CA 1
ATOM 2195 C C . GLY A 1 288 ? 4.740 -11.002 -34.494 1.00 36.91 288 GLY A C 1
ATOM 2196 O O . GLY A 1 288 ? 4.304 -11.108 -33.347 1.00 36.91 288 GLY A O 1
ATOM 2197 N N . LEU A 1 289 ? 3.976 -11.127 -35.579 1.00 41.06 289 LEU A N 1
ATOM 2198 C CA . LEU A 1 289 ? 2.536 -11.387 -35.556 1.00 41.06 289 LEU A CA 1
ATOM 2199 C C . LEU A 1 289 ? 2.205 -12.557 -36.479 1.00 41.06 289 LEU A C 1
ATOM 2201 O O . LEU A 1 289 ? 2.793 -12.690 -37.554 1.00 41.06 289 LEU A O 1
ATOM 2205 N N . ARG A 1 290 ? 1.247 -13.395 -36.076 1.00 44.00 290 ARG A N 1
ATOM 2206 C CA . ARG A 1 290 ? 0.653 -14.429 -36.937 1.00 44.00 290 ARG A CA 1
ATOM 2207 C C . ARG A 1 290 ? -0.870 -14.462 -36.746 1.00 44.00 290 ARG A C 1
ATOM 2209 O O . ARG A 1 290 ? -1.337 -14.248 -35.627 1.00 44.00 290 ARG A O 1
ATOM 2216 N N . PRO A 1 291 ? -1.661 -14.722 -37.803 1.00 39.12 291 PRO A N 1
ATOM 2217 C CA . PRO A 1 291 ? -3.089 -14.969 -37.649 1.00 39.12 291 PRO A CA 1
ATOM 2218 C C . PRO A 1 291 ? -3.307 -16.310 -36.938 1.00 39.12 291 PRO A C 1
ATOM 2220 O O . PRO A 1 291 ? -2.691 -17.318 -37.297 1.00 39.12 291 PRO A O 1
ATOM 2223 N N . ALA A 1 292 ? -4.194 -16.339 -35.943 1.00 37.66 292 ALA A N 1
ATOM 2224 C CA . ALA A 1 292 ? -4.543 -17.573 -35.251 1.00 37.66 292 ALA A CA 1
ATOM 2225 C C . ALA A 1 292 ? -5.254 -18.546 -36.214 1.00 37.66 292 ALA A C 1
ATOM 2227 O O . ALA A 1 292 ? -6.346 -18.265 -36.715 1.00 37.66 292 ALA A O 1
ATOM 2228 N N . ARG A 1 293 ? -4.643 -19.711 -36.476 1.00 38.66 293 ARG A N 1
ATOM 2229 C CA . ARG A 1 293 ? -5.298 -20.798 -37.221 1.00 38.66 293 ARG A CA 1
ATOM 2230 C C . ARG A 1 293 ? -6.476 -21.324 -36.398 1.00 38.66 293 ARG A C 1
ATOM 2232 O O . ARG A 1 293 ? -6.273 -21.790 -35.281 1.00 38.66 293 ARG A O 1
ATOM 2239 N N . ARG A 1 294 ? -7.690 -21.284 -36.956 1.00 38.91 294 ARG A N 1
ATOM 2240 C CA . ARG A 1 294 ? -8.862 -21.940 -36.356 1.00 38.91 294 ARG A CA 1
ATOM 2241 C C . ARG A 1 294 ? -8.680 -23.459 -36.394 1.00 38.91 294 ARG A C 1
ATOM 2243 O O . ARG A 1 294 ? -8.531 -24.017 -37.479 1.00 38.91 294 ARG A O 1
ATOM 2250 N N . GLY A 1 295 ? -8.769 -24.115 -35.237 1.00 33.12 295 GLY A N 1
ATOM 2251 C CA . GLY A 1 295 ? -9.158 -25.525 -35.180 1.00 33.12 295 GLY A CA 1
ATOM 2252 C C . GLY A 1 295 ? -10.588 -25.691 -35.710 1.00 33.12 295 GLY A C 1
ATOM 2253 O O . GLY A 1 295 ? -11.418 -24.793 -35.542 1.00 33.12 295 GLY A O 1
ATOM 2254 N N . GLY A 1 296 ? -10.864 -26.795 -36.404 1.00 30.42 296 GLY A N 1
ATOM 2255 C CA . GLY A 1 296 ? -12.149 -27.056 -37.058 1.00 30.42 296 GLY A CA 1
ATOM 2256 C C . GLY A 1 296 ? -12.886 -28.255 -36.462 1.00 30.42 296 GLY A C 1
ATOM 2257 O O . GLY A 1 296 ? -12.260 -29.241 -36.092 1.00 30.42 296 GLY A O 1
ATOM 2258 N N . GLY A 1 297 ? -14.221 -28.179 -36.438 1.00 28.36 297 GLY A N 1
ATOM 2259 C CA . GLY A 1 297 ? -15.102 -29.232 -35.916 1.00 28.36 297 GLY A CA 1
ATOM 2260 C C . GLY A 1 297 ? -15.425 -29.064 -34.419 1.00 28.36 297 GLY A C 1
ATOM 2261 O O . GLY A 1 297 ? -14.545 -28.737 -33.638 1.00 28.36 297 GLY A O 1
ATOM 2262 N N . GLN A 1 298 ? -16.665 -29.228 -33.949 1.00 30.03 298 GLN A N 1
ATOM 2263 C CA . GLN A 1 298 ? -17.942 -29.429 -34.654 1.00 30.03 298 GLN A CA 1
ATOM 2264 C C . GLN A 1 298 ? -19.048 -28.565 -34.015 1.00 30.03 298 GLN A C 1
ATOM 2266 O O . GLN A 1 298 ? -18.923 -28.111 -32.880 1.00 30.03 298 GLN A O 1
ATOM 2271 N N . ARG A 1 299 ? -20.151 -28.327 -34.741 1.00 31.48 299 ARG A N 1
ATOM 2272 C CA . ARG A 1 299 ? -21.336 -27.614 -34.227 1.00 31.48 299 ARG A CA 1
ATOM 2273 C C . ARG A 1 299 ? -22.490 -28.585 -33.977 1.00 31.48 299 ARG A C 1
ATOM 2275 O O . ARG A 1 299 ? -23.179 -28.957 -34.921 1.00 31.48 299 ARG A O 1
ATOM 2282 N N . GLY A 1 300 ? -22.762 -28.903 -32.714 1.00 28.38 300 GLY A N 1
ATOM 2283 C CA . GLY A 1 300 ? -24.036 -29.502 -32.310 1.00 28.38 300 GLY A CA 1
ATOM 2284 C C . GLY A 1 300 ? -25.133 -28.437 -32.191 1.00 28.38 300 GLY A C 1
ATOM 2285 O O . GLY A 1 300 ? -24.995 -27.494 -31.415 1.00 28.38 300 GLY A O 1
ATOM 2286 N N . ARG A 1 301 ? -26.227 -28.577 -32.948 1.00 29.81 301 ARG A N 1
ATOM 2287 C CA . ARG A 1 301 ? -27.489 -27.841 -32.738 1.00 29.81 301 ARG A CA 1
ATOM 2288 C C . ARG A 1 301 ? -28.530 -28.808 -32.182 1.00 29.81 301 ARG A C 1
ATOM 2290 O O . ARG A 1 301 ? -28.807 -29.806 -32.835 1.00 29.81 301 ARG A O 1
ATOM 2297 N N . VAL A 1 302 ? -29.188 -28.452 -31.080 1.00 31.20 302 VAL A N 1
ATOM 2298 C CA . VAL A 1 302 ? -30.470 -29.050 -30.669 1.00 31.20 302 VAL A CA 1
ATOM 2299 C C . VAL A 1 302 ? -31.383 -27.927 -30.154 1.00 31.20 302 VAL A C 1
ATOM 2301 O O . VAL A 1 302 ? -30.912 -26.995 -29.503 1.00 31.20 302 VAL A O 1
ATOM 2304 N N . ALA A 1 303 ? -32.671 -27.970 -30.500 1.00 29.58 303 ALA A N 1
ATOM 2305 C CA . ALA A 1 303 ? -33.711 -27.088 -29.949 1.00 29.58 303 ALA A CA 1
ATOM 2306 C C . ALA A 1 303 ? -34.097 -27.573 -28.526 1.00 29.58 303 ALA A C 1
ATOM 2308 O O . ALA A 1 303 ? -33.877 -28.731 -28.203 1.00 29.58 303 ALA A O 1
ATOM 2309 N N . GLY A 1 304 ? -34.631 -26.782 -27.595 1.00 27.19 304 GLY A N 1
ATOM 2310 C CA . GLY A 1 304 ? -35.703 -25.791 -27.728 1.00 27.19 304 GLY A CA 1
ATOM 2311 C C . GLY A 1 304 ? -37.008 -26.361 -27.135 1.00 27.19 304 GLY A C 1
ATOM 2312 O O . GLY A 1 304 ? -37.168 -27.576 -27.076 1.00 27.19 304 GLY A O 1
ATOM 2313 N N . ARG A 1 305 ? -37.951 -25.487 -26.736 1.00 29.77 305 ARG A N 1
ATOM 2314 C CA . ARG A 1 305 ? -39.020 -25.712 -25.717 1.00 29.77 305 ARG A CA 1
ATOM 2315 C C . ARG A 1 305 ? -38.478 -25.594 -24.273 1.00 29.77 305 ARG A C 1
ATOM 2317 O O . ARG A 1 305 ? -37.351 -25.979 -24.013 1.00 29.77 305 ARG A O 1
ATOM 2324 N N . GLY A 1 306 ? -39.222 -25.047 -23.308 1.00 26.33 306 GLY A N 1
ATOM 2325 C CA . GLY A 1 306 ? -40.536 -24.396 -23.402 1.00 26.33 306 GLY A CA 1
ATOM 2326 C C . GLY A 1 306 ? -40.892 -23.606 -22.132 1.00 26.33 306 GLY A C 1
ATOM 2327 O O . GLY A 1 306 ? -40.416 -23.914 -21.046 1.00 26.33 306 GLY A O 1
ATOM 2328 N N . ARG A 1 307 ? -41.723 -22.561 -22.264 1.00 31.48 307 ARG A N 1
ATOM 2329 C CA . ARG A 1 307 ? -42.170 -21.715 -21.137 1.00 31.48 307 ARG A CA 1
ATOM 2330 C C . ARG A 1 307 ? -43.098 -22.479 -20.182 1.00 31.48 307 ARG A C 1
ATOM 2332 O O . ARG A 1 307 ? -44.004 -23.158 -20.659 1.00 31.48 307 ARG A O 1
ATOM 2339 N N . ARG A 1 308 ? -43.046 -22.152 -18.883 1.00 28.97 308 ARG A N 1
ATOM 2340 C CA . ARG A 1 308 ? -44.242 -21.930 -18.039 1.00 28.97 308 ARG A CA 1
ATOM 2341 C C . ARG A 1 308 ? -43.912 -21.000 -16.862 1.00 28.97 308 ARG A C 1
ATOM 2343 O O . ARG A 1 308 ? -42.860 -21.118 -16.251 1.00 28.97 308 ARG A O 1
ATOM 2350 N N . ARG A 1 309 ? -44.813 -20.052 -16.583 1.00 29.69 309 ARG A N 1
ATOM 2351 C CA . ARG A 1 309 ? -44.833 -19.207 -15.371 1.00 29.69 309 ARG A CA 1
ATOM 2352 C C . ARG A 1 309 ? -45.850 -19.799 -14.391 1.00 29.69 309 ARG A C 1
ATOM 2354 O O . ARG A 1 309 ? -46.909 -20.205 -14.868 1.00 29.69 309 ARG A O 1
ATOM 2361 N N . ARG A 1 310 ? -45.617 -19.694 -13.076 1.00 27.92 310 ARG A N 1
ATOM 2362 C CA . ARG A 1 310 ? -46.623 -19.246 -12.083 1.00 27.92 310 ARG A CA 1
ATOM 2363 C C . ARG A 1 310 ? -46.029 -19.090 -10.673 1.00 27.92 310 ARG A C 1
ATOM 2365 O O . ARG A 1 310 ? -45.175 -19.859 -10.261 1.00 27.92 310 ARG A O 1
ATOM 2372 N N . ALA A 1 311 ? -46.557 -18.091 -9.979 1.00 27.36 311 ALA A N 1
ATOM 2373 C CA . ALA A 1 311 ? -46.641 -17.896 -8.526 1.00 27.36 311 ALA A CA 1
ATOM 2374 C C . ALA A 1 311 ? -48.135 -17.508 -8.262 1.00 27.36 311 ALA A C 1
ATOM 2376 O O . ALA A 1 311 ? -48.898 -17.581 -9.240 1.00 27.36 311 ALA A O 1
ATOM 2377 N N . PRO A 1 312 ? -48.603 -17.035 -7.082 1.00 51.69 312 PRO A N 1
ATOM 2378 C CA . PRO A 1 312 ? -47.952 -16.834 -5.774 1.00 51.69 312 PRO A CA 1
ATOM 2379 C C . PRO A 1 312 ? -48.814 -17.363 -4.578 1.00 51.69 312 PRO A C 1
ATOM 2381 O O . PRO A 1 312 ? -49.598 -18.288 -4.765 1.00 51.69 312 PRO A O 1
ATOM 2384 N N . HIS A 1 313 ? -48.701 -16.720 -3.398 1.00 28.97 313 HIS A N 1
ATOM 2385 C CA . HIS A 1 313 ? -49.423 -16.916 -2.110 1.00 28.97 313 HIS A CA 1
ATOM 2386 C C . HIS A 1 313 ? -48.958 -18.091 -1.211 1.00 28.97 313 HIS A C 1
ATOM 2388 O O . HIS A 1 313 ? -48.549 -19.127 -1.717 1.00 28.97 313 HIS A O 1
ATOM 2394 N N . GLY A 1 314 ? -49.005 -17.988 0.132 1.00 25.83 314 GLY A N 1
ATOM 2395 C CA . GLY A 1 314 ? -49.217 -16.792 0.980 1.00 25.83 314 GLY A CA 1
ATOM 2396 C C . GLY A 1 314 ? -49.654 -17.084 2.437 1.00 25.83 314 GLY A C 1
ATOM 2397 O O . GLY A 1 314 ? -50.459 -17.981 2.640 1.00 25.83 314 GLY A O 1
ATOM 2398 N N . ALA A 1 315 ? -49.194 -16.260 3.403 1.00 27.25 315 ALA A N 1
ATOM 2399 C CA . ALA A 1 315 ? -49.535 -16.252 4.853 1.00 27.25 315 ALA A CA 1
ATOM 2400 C C . ALA A 1 315 ? -49.162 -17.542 5.657 1.00 27.25 315 ALA A C 1
ATOM 2402 O O . ALA A 1 315 ? -48.929 -18.583 5.062 1.00 27.25 315 ALA A O 1
ATOM 2403 N N . ALA A 1 316 ? -49.008 -17.564 6.994 1.00 28.89 316 ALA A N 1
ATOM 2404 C CA . ALA A 1 316 ? -49.334 -16.596 8.057 1.00 28.89 316 ALA A CA 1
ATOM 2405 C C . ALA A 1 316 ? -48.346 -16.641 9.270 1.00 28.89 316 ALA A C 1
ATOM 2407 O O . ALA A 1 316 ? -47.391 -17.411 9.290 1.00 28.89 316 ALA A O 1
ATOM 2408 N N . ARG A 1 317 ? -48.597 -15.790 10.281 1.00 28.84 317 ARG A N 1
ATOM 2409 C CA . ARG A 1 317 ? -47.984 -15.709 11.644 1.00 28.84 317 ARG A CA 1
ATOM 2410 C C . ARG A 1 317 ? -48.858 -16.513 12.669 1.00 28.84 317 ARG A C 1
ATOM 2412 O O . ARG A 1 317 ? -49.889 -16.983 12.186 1.00 28.84 317 ARG A O 1
ATOM 2419 N N . PRO A 1 318 ? -48.576 -16.667 14.006 1.00 41.69 318 PRO A N 1
ATOM 2420 C CA . PRO A 1 318 ? -47.967 -15.662 14.921 1.00 41.69 318 PRO A CA 1
ATOM 2421 C C . PRO A 1 318 ? -47.223 -16.121 16.231 1.00 41.69 318 PRO A C 1
ATOM 2423 O O . PRO A 1 318 ? -47.169 -17.301 16.532 1.00 41.69 318 PRO A O 1
ATOM 2426 N N . HIS A 1 319 ? -46.752 -15.127 17.028 1.00 28.91 319 HIS A N 1
ATOM 2427 C CA . HIS A 1 319 ? -46.519 -15.083 18.511 1.00 28.91 319 HIS A CA 1
ATOM 2428 C C . HIS A 1 319 ? -45.583 -16.118 19.228 1.00 28.91 319 HIS A C 1
ATOM 2430 O O . HIS A 1 319 ? -45.433 -17.235 18.764 1.00 28.91 319 HIS A O 1
ATOM 2436 N N . ALA A 1 320 ? -44.946 -15.855 20.396 1.00 28.75 320 ALA A N 1
ATOM 2437 C CA . ALA A 1 320 ? -44.546 -14.606 21.096 1.00 28.75 320 ALA A CA 1
ATOM 2438 C C . ALA A 1 320 ? -43.595 -14.837 22.324 1.00 28.75 320 ALA A C 1
ATOM 2440 O O . ALA A 1 320 ? -43.651 -15.891 22.942 1.00 28.75 320 ALA A O 1
ATOM 2441 N N . ALA A 1 321 ? -42.887 -13.761 22.733 1.00 27.34 321 ALA A N 1
ATOM 2442 C CA . ALA A 1 321 ? -42.518 -13.338 24.116 1.00 27.34 321 ALA A CA 1
ATOM 2443 C C . ALA A 1 321 ? -41.357 -13.985 24.941 1.00 27.34 321 ALA A C 1
ATOM 2445 O O . ALA A 1 321 ? -41.035 -15.157 24.802 1.00 27.34 321 ALA A O 1
ATOM 2446 N N . GLY A 1 322 ? -40.787 -13.165 25.856 1.00 26.23 322 GLY A N 1
ATOM 2447 C CA . GLY A 1 322 ? -39.692 -13.454 26.824 1.00 26.23 322 GLY A CA 1
ATOM 2448 C C . GLY A 1 322 ? -38.274 -13.148 26.288 1.00 26.23 322 GLY A C 1
ATOM 2449 O O . GLY A 1 322 ? -37.995 -13.488 25.146 1.00 26.23 322 GLY A O 1
ATOM 2450 N N . GLY A 1 323 ? -37.317 -12.490 26.972 1.00 25.17 323 GLY A N 1
ATOM 2451 C CA . G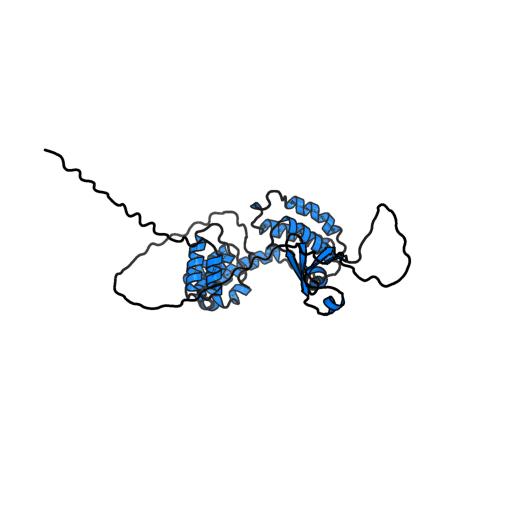LY A 1 323 ? -37.219 -11.938 28.345 1.00 25.17 323 GLY A CA 1
ATOM 2452 C C . GLY A 1 323 ? -36.325 -12.793 29.274 1.00 25.17 323 GLY A C 1
ATOM 2453 O O . GLY A 1 323 ? -36.492 -14.004 29.263 1.00 25.17 323 GLY A O 1
ATOM 2454 N N . SER A 1 324 ? -35.387 -12.296 30.104 1.00 25.67 324 SER A N 1
ATOM 2455 C CA . SER A 1 324 ? -34.885 -10.930 30.400 1.00 25.67 324 SER A CA 1
ATOM 2456 C C . SER A 1 324 ? -33.578 -11.000 31.239 1.00 25.67 324 SER A C 1
ATOM 2458 O O . SER A 1 324 ? -33.486 -11.916 32.048 1.00 25.67 324 SER A O 1
ATOM 2460 N N . ARG A 1 325 ? -32.694 -9.971 31.192 1.00 27.22 325 ARG A N 1
ATOM 2461 C CA . ARG A 1 325 ? -31.645 -9.633 32.217 1.00 27.22 325 ARG A CA 1
ATOM 2462 C C . ARG A 1 325 ? -30.522 -10.678 32.473 1.00 27.22 325 ARG A C 1
ATOM 2464 O O . ARG A 1 325 ? -30.621 -11.795 31.993 1.00 27.22 325 ARG A O 1
ATOM 2471 N N . GLU A 1 326 ? -29.425 -10.432 33.213 1.00 26.06 326 GLU A N 1
ATOM 2472 C CA . GLU A 1 326 ? -28.579 -9.244 33.522 1.00 26.06 326 GLU A CA 1
ATOM 2473 C C . GLU A 1 326 ? -27.177 -9.745 33.969 1.00 26.06 326 GLU A C 1
ATOM 2475 O O . GLU A 1 326 ? -27.027 -10.905 34.348 1.00 26.06 326 GLU A O 1
ATOM 2480 N N . GLY A 1 327 ? -26.173 -8.856 33.992 1.00 26.66 327 GLY A N 1
ATOM 2481 C CA . GLY A 1 327 ? -24.869 -9.076 34.641 1.00 26.66 327 GLY A CA 1
ATOM 2482 C C . GLY A 1 327 ? -23.722 -9.516 33.706 1.00 26.66 327 GLY A C 1
ATOM 2483 O O . GLY A 1 327 ? -23.934 -10.241 32.744 1.00 26.66 327 GLY A O 1
ATOM 2484 N N . GLY A 1 328 ? -22.464 -9.108 33.917 1.00 24.12 328 GLY A N 1
ATOM 2485 C CA . GLY A 1 328 ? -21.950 -8.197 34.953 1.00 24.12 328 GLY A CA 1
ATOM 2486 C C . GLY A 1 328 ? -20.708 -8.724 35.675 1.00 24.12 328 GLY A C 1
ATOM 2487 O O . GLY A 1 328 ? -20.767 -8.962 36.875 1.00 24.12 328 GLY A O 1
ATOM 2488 N N . ALA A 1 329 ? -19.589 -8.903 34.966 1.00 26.84 329 ALA A N 1
ATOM 2489 C CA . ALA A 1 329 ? -18.312 -9.305 35.559 1.00 26.84 329 ALA A CA 1
ATOM 2490 C C . ALA A 1 329 ? -17.153 -8.507 34.939 1.00 26.84 329 ALA A C 1
ATOM 2492 O O . ALA A 1 329 ? -17.011 -8.461 33.718 1.00 26.84 329 ALA A O 1
ATOM 2493 N N . ALA A 1 330 ? -16.334 -7.869 35.778 1.00 24.16 330 ALA A N 1
ATOM 2494 C CA . ALA A 1 330 ? -15.180 -7.087 35.338 1.00 24.16 330 ALA A CA 1
ATOM 2495 C C . ALA A 1 330 ? -13.949 -7.982 35.109 1.00 24.16 330 ALA A C 1
ATOM 2497 O O . ALA A 1 330 ? -13.689 -8.902 35.883 1.00 24.16 330 ALA A O 1
ATOM 2498 N N . VAL A 1 331 ? -13.165 -7.677 34.071 1.00 28.11 331 VAL A N 1
ATOM 2499 C CA . VAL A 1 331 ? -11.916 -8.384 33.744 1.00 28.11 331 VAL A CA 1
ATOM 2500 C C . VAL A 1 331 ? -10.720 -7.502 34.138 1.00 28.11 331 VAL A C 1
ATOM 2502 O O . VAL A 1 331 ? -10.666 -6.351 33.701 1.00 28.11 331 VAL A O 1
ATOM 2505 N N . PRO A 1 332 ? -9.761 -7.987 34.951 1.00 25.56 332 PRO A N 1
ATOM 2506 C CA . PRO A 1 332 ? -8.579 -7.213 35.327 1.00 25.56 332 PRO A CA 1
ATOM 2507 C C . PRO A 1 332 ? -7.590 -7.068 34.151 1.00 25.56 332 PRO A C 1
ATOM 2509 O O . PRO A 1 332 ? -7.552 -7.927 33.266 1.00 25.56 332 PRO A O 1
ATOM 2512 N N . PRO A 1 333 ? -6.757 -6.010 34.127 1.00 26.38 333 PRO A N 1
ATOM 2513 C CA . PRO A 1 333 ? -5.864 -5.739 33.005 1.00 26.38 333 PRO A CA 1
ATOM 2514 C C . PRO A 1 333 ? -4.762 -6.798 32.864 1.00 26.38 333 PRO A C 1
ATOM 2516 O O . PRO A 1 333 ? -4.001 -7.072 33.795 1.00 26.38 333 PRO A O 1
ATOM 2519 N N . LEU A 1 334 ? -4.641 -7.355 31.656 1.00 26.47 334 LEU A N 1
ATOM 2520 C CA . LEU A 1 334 ? -3.549 -8.248 31.271 1.00 26.47 334 LEU A CA 1
ATOM 2521 C C . LEU A 1 334 ? -2.200 -7.518 31.346 1.00 26.47 334 LEU A C 1
ATOM 2523 O O . LEU A 1 334 ? -2.019 -6.459 30.742 1.00 26.47 334 LEU A O 1
ATOM 2527 N N . ARG A 1 335 ? -1.226 -8.120 32.039 1.00 22.69 335 ARG A N 1
ATOM 2528 C CA . ARG A 1 335 ? 0.176 -7.684 31.972 1.00 22.69 335 ARG A CA 1
ATOM 2529 C C . ARG A 1 335 ? 0.684 -7.845 30.538 1.00 22.69 335 ARG A C 1
ATOM 2531 O O . ARG A 1 335 ? 0.460 -8.880 29.915 1.00 22.69 335 ARG A O 1
ATOM 2538 N N . ALA A 1 336 ? 1.374 -6.830 30.026 1.00 26.75 336 ALA A N 1
ATOM 2539 C CA . ALA A 1 336 ? 1.936 -6.855 28.682 1.00 26.75 336 ALA A CA 1
ATOM 2540 C C . ALA A 1 336 ? 3.166 -7.775 28.630 1.00 26.75 336 ALA A C 1
ATOM 2542 O O . ALA A 1 336 ? 4.252 -7.384 29.056 1.00 26.75 336 ALA A O 1
ATOM 2543 N N . ASP A 1 337 ? 2.987 -8.990 28.114 1.00 24.66 337 ASP A N 1
ATOM 2544 C CA . ASP A 1 337 ? 4.092 -9.919 27.878 1.00 24.66 337 ASP A CA 1
ATOM 2545 C C . ASP A 1 337 ? 4.902 -9.500 26.636 1.00 24.66 337 ASP A C 1
ATOM 2547 O O . ASP A 1 337 ? 4.349 -9.058 25.623 1.00 24.66 337 ASP A O 1
ATOM 2551 N N . ALA A 1 338 ? 6.229 -9.595 26.713 1.00 27.02 338 ALA A N 1
ATOM 2552 C CA . ALA A 1 338 ? 7.164 -8.909 25.816 1.00 27.02 338 ALA A CA 1
ATOM 2553 C C . ALA A 1 338 ? 7.440 -9.677 24.505 1.00 27.02 338 ALA A C 1
ATOM 2555 O O . ALA A 1 338 ? 8.583 -9.812 24.058 1.00 27.02 338 ALA A O 1
ATOM 2556 N N . ALA A 1 339 ? 6.385 -10.183 23.863 1.00 25.56 339 ALA A N 1
ATOM 2557 C CA . ALA A 1 339 ? 6.483 -10.892 22.591 1.00 25.56 339 ALA A CA 1
ATOM 2558 C C . ALA A 1 339 ? 6.932 -9.962 21.442 1.00 25.56 339 ALA A C 1
ATOM 2560 O O . ALA A 1 339 ? 6.514 -8.808 21.330 1.00 25.56 339 ALA A O 1
ATOM 2561 N N . ARG A 1 340 ? 7.799 -10.483 20.562 1.00 30.08 340 ARG A N 1
ATOM 2562 C CA . ARG A 1 340 ? 8.473 -9.730 19.486 1.00 30.08 340 ARG A CA 1
ATOM 2563 C C . ARG A 1 340 ? 7.478 -8.985 18.581 1.00 30.08 340 ARG A C 1
ATOM 2565 O O . ARG A 1 340 ? 6.774 -9.615 17.793 1.00 30.08 340 ARG A O 1
ATOM 2572 N N . ARG A 1 341 ? 7.499 -7.647 18.617 1.00 32.41 341 ARG A N 1
ATOM 2573 C CA . ARG A 1 341 ? 6.744 -6.782 17.692 1.00 32.41 341 ARG A CA 1
ATOM 2574 C C . ARG A 1 341 ? 7.241 -6.958 16.249 1.00 32.41 341 ARG A C 1
ATOM 2576 O O . ARG A 1 341 ? 8.204 -6.314 15.844 1.00 32.41 341 ARG A O 1
ATOM 2583 N N . ARG A 1 342 ? 6.577 -7.818 15.472 1.00 38.97 342 ARG A N 1
ATOM 2584 C CA . ARG A 1 342 ? 6.563 -7.738 13.999 1.00 38.97 342 ARG A CA 1
ATOM 2585 C C . ARG A 1 342 ? 5.551 -6.663 13.595 1.00 38.97 342 ARG A C 1
ATOM 2587 O O . ARG A 1 342 ? 4.514 -6.568 14.246 1.00 38.97 342 ARG A O 1
ATOM 2594 N N . ASN A 1 343 ? 5.824 -5.889 12.545 1.00 40.06 343 ASN A N 1
ATOM 2595 C CA . ASN A 1 343 ? 4.918 -4.838 12.071 1.00 40.06 343 ASN A CA 1
ATOM 2596 C C . ASN A 1 343 ? 4.309 -5.199 10.698 1.00 40.06 343 ASN A C 1
ATOM 2598 O O . ASN A 1 343 ? 4.930 -4.923 9.675 1.00 40.06 343 ASN A O 1
ATOM 2602 N N . PRO A 1 344 ? 3.114 -5.819 10.641 1.00 38.12 344 PRO A N 1
ATOM 2603 C CA . PRO A 1 344 ? 2.465 -6.197 9.382 1.00 38.12 344 PRO A CA 1
ATOM 2604 C C . PRO A 1 344 ? 1.672 -5.047 8.727 1.00 38.12 344 PRO A C 1
ATOM 2606 O O . PRO A 1 344 ? 0.996 -5.266 7.723 1.00 38.12 344 PRO A O 1
ATOM 2609 N N . ALA A 1 345 ? 1.687 -3.831 9.287 1.00 34.53 345 ALA A N 1
ATOM 2610 C CA . ALA A 1 345 ? 0.816 -2.732 8.870 1.00 34.53 345 ALA A CA 1
ATOM 2611 C C . ALA A 1 345 ? 1.218 -2.104 7.517 1.00 34.53 345 ALA A C 1
ATOM 2613 O O . ALA A 1 345 ? 1.783 -1.008 7.476 1.00 34.53 345 ALA A O 1
ATOM 2614 N N . ARG A 1 346 ? 0.907 -2.786 6.400 1.00 45.25 346 ARG A N 1
ATOM 2615 C CA . ARG A 1 346 ? 0.884 -2.193 5.043 1.00 45.25 346 ARG A CA 1
ATOM 2616 C C . ARG A 1 346 ? 0.052 -2.938 3.980 1.00 45.25 346 ARG A C 1
ATOM 2618 O O . ARG A 1 346 ? 0.255 -2.721 2.787 1.00 45.25 346 ARG A O 1
ATOM 2625 N N . ARG A 1 347 ? -0.956 -3.728 4.377 1.00 38.25 347 ARG A N 1
ATOM 2626 C CA . ARG A 1 347 ? -2.127 -3.946 3.501 1.00 38.25 347 ARG A CA 1
ATOM 2627 C C . ARG A 1 347 ? -2.905 -2.628 3.375 1.00 38.25 347 ARG A C 1
ATOM 2629 O O . ARG A 1 347 ? -3.076 -1.967 4.405 1.00 38.25 347 ARG A O 1
ATOM 2636 N N . PRO A 1 348 ? -3.375 -2.234 2.177 1.00 32.06 348 PRO A N 1
ATOM 2637 C CA . PRO A 1 348 ? -4.202 -1.042 2.037 1.00 32.06 348 PRO A CA 1
ATOM 2638 C C . PRO A 1 348 ? -5.513 -1.220 2.816 1.00 32.06 348 PRO A C 1
ATOM 2640 O O . PRO A 1 348 ? -6.171 -2.255 2.697 1.00 32.06 348 PRO A O 1
ATOM 2643 N N . ALA A 1 349 ? -5.883 -0.204 3.599 1.00 37.22 349 ALA A N 1
ATOM 2644 C CA . ALA A 1 349 ? -7.286 0.034 3.936 1.00 37.22 349 ALA A CA 1
ATOM 2645 C C . ALA A 1 349 ? -8.061 0.366 2.643 1.00 37.22 349 ALA A C 1
ATOM 2647 O O . ALA A 1 349 ? -7.450 0.500 1.579 1.00 37.22 349 ALA A O 1
ATOM 2648 N N . PHE A 1 350 ? -9.388 0.469 2.706 1.00 34.16 350 PHE A N 1
ATOM 2649 C CA . PHE A 1 350 ? -10.194 0.790 1.523 1.00 34.16 350 PHE A CA 1
ATOM 2650 C C . PHE A 1 350 ? -9.737 2.096 0.829 1.00 34.16 350 PHE A C 1
ATOM 2652 O O . PHE A 1 350 ? -9.356 3.065 1.486 1.00 34.16 350 PHE A O 1
ATOM 2659 N N . ILE A 1 351 ? -9.758 2.080 -0.512 1.00 31.23 351 ILE A N 1
ATOM 2660 C CA . ILE A 1 351 ? -9.421 3.179 -1.441 1.00 31.23 351 ILE A CA 1
ATOM 2661 C C . ILE A 1 351 ? -10.546 3.273 -2.475 1.00 31.23 351 ILE A C 1
ATOM 2663 O O . ILE A 1 351 ? -10.935 2.188 -2.971 1.00 31.23 351 ILE A O 1
#

Radius of gyration: 31.64 Å; chains: 1; bounding box: 80×86×86 Å

pLDDT: mean 73.42, std 28.44, range [22.69, 98.69]